Protein AF-A0A956D8Z5-F1 (afdb_monomer)

Foldseek 3Di:
DALAWDKDFAPDDFAWDADPQGIWTDDDRIITTDGLLQFLAKDAVPPVDGQWIWTAGQHFPPDARTDIDGLVRYDPVCNVVTVVSVRVVSVVSNVVPPDDPDQPPDDQDDQVRVVVCLLLVHDAGSKGFAAWAPPPDCVLVVVSLVVLVCPPPNVPQQVVVVVVPDPVSSVVSVVVPPPDDDDDPDDPPVVVSSVVSNPGDRGQWIQHLQFIWHQAPVGIDTDGLQQFPAWDFDFDDPPPDPDDTATWTWTQTPVRDITTGGPNGHPDDPSVVRSNNRSSSVVNDDD

pLDDT: mean 72.16, std 20.37, range [28.59, 95.31]

Nearest PDB structures (foldseek):
  6u7c-assembly1_A  TM=5.858E-01  e=5.163E-02  Homo sapiens
  5wg3-assembly1_A  TM=6.005E-01  e=7.225E-02  Homo sapiens
  2cy4-assembly1_A-2  TM=4.837E-01  e=1.131E-01  Mus musculus
  6b3y-assembly2_B  TM=6.018E-01  e=7.174E-01  Mus musculus
  7rt7-assembly6_L  TM=4.148E-01  e=9.424E+00  Pseudomonas aeruginosa UCBPP-PA14

Solvent-accessible surface area (backbone atoms only — not comparable to full-atom values): 16746 Å² total; per-residue (Å²): 130,76,71,47,51,51,74,46,84,38,87,55,71,64,36,45,48,79,58,97,66,25,38,42,34,29,54,74,56,32,33,38,43,34,44,54,84,51,47,63,47,69,41,54,43,52,73,96,64,60,65,35,32,32,43,26,34,41,34,66,79,92,42,52,36,47,47,83,41,44,68,87,29,48,40,78,94,33,52,87,54,34,62,62,40,50,47,49,53,54,52,50,58,56,65,67,60,71,96,69,78,77,69,79,94,59,84,75,56,54,65,67,58,47,47,50,36,58,69,64,64,48,90,57,84,66,33,34,47,53,57,56,32,83,37,95,53,70,58,63,59,50,49,53,51,52,57,56,67,44,68,87,77,54,77,74,62,54,68,68,31,73,79,64,86,44,80,68,55,50,55,53,51,66,66,68,72,76,78,76,82,84,90,78,99,77,63,85,66,58,55,58,55,53,54,55,45,67,72,50,79,74,77,47,38,36,47,34,79,60,23,36,39,39,50,32,87,93,45,75,46,71,42,47,43,82,48,48,64,48,56,40,83,41,77,40,46,53,91,98,42,89,64,72,66,38,62,14,48,30,41,31,29,63,89,70,52,74,49,56,32,65,40,52,40,36,65,59,61,60,71,59,55,31,46,52,52,41,40,52,41,66,72,56,38,85,131

Secondary structure (DSSP, 8-state):
--SSPEEEE--PPSEEEE-SSEEEEEETTEEEEEETTT--EEEEESSSS-SEEEEE----TTS-SEEEE-GGGS-GGGTTTHHHHHHHHHHHHHHT--S-----SSPPPPHHHHHHHHHTT---TTPEEPPB---SSTHHHHHHHHHHHTTTTGGGTSTTTTTTT-HHHHHHHHHHTT---------SSHHHHHHHHHTSPP-SEEEETTEEEEEETTEEEEE-GGGEEEEEEEEEPPTT---S-EEEEEEEETTS-EEEEEGGGBSS-HHHHHHHHHHHHHHHS--

Structure (mmCIF, N/CA/C/O backbone):
data_AF-A0A956D8Z5-F1
#
_entry.id   AF-A0A956D8Z5-F1
#
loop_
_atom_site.group_PDB
_atom_site.id
_atom_site.type_symbol
_atom_site.label_atom_id
_atom_site.label_alt_id
_atom_site.label_comp_id
_atom_site.label_asym_id
_atom_site.label_entity_id
_atom_site.label_seq_id
_atom_site.pdbx_PDB_ins_code
_atom_site.Cartn_x
_atom_site.Cartn_y
_atom_site.Cartn_z
_atom_site.occupancy
_atom_site.B_iso_or_equiv
_atom_site.auth_seq_id
_atom_site.auth_comp_id
_atom_site.auth_asym_id
_atom_site.auth_atom_id
_atom_site.pdbx_PDB_model_num
ATOM 1 N N . MET A 1 1 ? -10.248 -19.542 -7.472 1.00 43.72 1 MET A N 1
ATOM 2 C CA . MET A 1 1 ? -8.830 -19.191 -7.715 1.00 43.72 1 MET A CA 1
ATOM 3 C C . MET A 1 1 ? -8.333 -18.438 -6.494 1.00 43.72 1 MET A C 1
ATOM 5 O O . MET A 1 1 ? -9.152 -17.805 -5.843 1.00 43.72 1 MET A O 1
ATOM 9 N N . SER A 1 2 ? -7.060 -18.588 -6.125 1.00 53.72 2 SER A N 1
ATOM 10 C CA . SER A 1 2 ? -6.468 -17.822 -5.020 1.00 53.72 2 SER A CA 1
ATOM 11 C C . SER A 1 2 ? -6.489 -16.333 -5.374 1.00 53.72 2 SER A C 1
ATOM 13 O O . SER A 1 2 ? -6.091 -15.977 -6.479 1.00 53.72 2 SER A O 1
ATOM 15 N N . ASP A 1 3 ? -6.937 -15.476 -4.454 1.00 69.50 3 ASP A N 1
ATOM 16 C CA . ASP A 1 3 ? -6.886 -14.015 -4.635 1.00 69.50 3 ASP A CA 1
ATOM 17 C C . ASP A 1 3 ? -5.435 -13.493 -4.661 1.00 69.50 3 ASP A C 1
ATOM 19 O O . ASP A 1 3 ? -5.178 -12.384 -5.126 1.00 69.50 3 ASP A O 1
ATOM 23 N N . TRP A 1 4 ? -4.483 -14.293 -4.173 1.00 80.00 4 TRP A N 1
ATOM 24 C CA . TRP A 1 4 ? -3.062 -13.964 -4.099 1.00 80.00 4 TRP A CA 1
ATOM 25 C C . TRP A 1 4 ? -2.318 -14.272 -5.400 1.00 80.00 4 TRP A C 1
ATOM 27 O O . TRP A 1 4 ? -2.673 -15.211 -6.113 1.00 80.00 4 TRP A O 1
ATOM 37 N N . VAL A 1 5 ? -1.259 -13.509 -5.669 1.00 85.50 5 VAL A N 1
ATOM 38 C CA . VAL A 1 5 ? -0.298 -13.806 -6.743 1.00 85.50 5 VAL A CA 1
ATOM 39 C C . VAL A 1 5 ? 0.474 -15.096 -6.469 1.00 85.50 5 VAL A C 1
ATOM 41 O O . VAL A 1 5 ? 0.663 -15.480 -5.311 1.00 85.50 5 VAL A O 1
ATOM 44 N N . ASP A 1 6 ? 0.942 -15.740 -7.536 1.00 87.19 6 ASP A N 1
ATOM 45 C CA . ASP A 1 6 ? 1.778 -16.932 -7.422 1.00 87.19 6 ASP A CA 1
ATOM 46 C C . ASP A 1 6 ? 3.209 -16.511 -7.059 1.00 87.19 6 ASP A C 1
ATOM 48 O O . ASP A 1 6 ? 3.808 -15.665 -7.730 1.00 87.19 6 ASP A O 1
ATOM 52 N N . GLU A 1 7 ? 3.760 -17.096 -5.993 1.00 88.88 7 GLU A N 1
ATOM 53 C CA . GLU A 1 7 ? 5.125 -16.838 -5.525 1.00 88.88 7 GLU A CA 1
ATOM 54 C C . GLU A 1 7 ? 5.903 -18.152 -5.384 1.00 88.88 7 GLU A C 1
ATOM 56 O O . GLU A 1 7 ? 5.531 -19.008 -4.581 1.00 88.88 7 GLU A O 1
ATOM 61 N N . ASP A 1 8 ? 7.015 -18.272 -6.110 1.00 90.25 8 ASP A N 1
ATOM 62 C CA . ASP A 1 8 ? 7.945 -19.404 -6.048 1.00 90.25 8 ASP A CA 1
ATOM 63 C C . ASP A 1 8 ? 9.294 -18.953 -5.471 1.00 90.25 8 ASP A C 1
ATOM 65 O O . ASP A 1 8 ? 9.711 -17.809 -5.665 1.00 90.25 8 ASP A O 1
ATOM 69 N N . VAL A 1 9 ? 10.015 -19.849 -4.792 1.00 88.06 9 VAL A N 1
ATOM 70 C CA . VAL A 1 9 ? 11.416 -19.592 -4.419 1.00 88.06 9 VAL A CA 1
ATOM 71 C C . VAL A 1 9 ? 12.275 -19.651 -5.681 1.00 88.06 9 VAL A C 1
ATOM 73 O O . VAL A 1 9 ? 12.153 -20.585 -6.472 1.00 88.06 9 VAL A O 1
ATOM 76 N N . THR A 1 10 ? 13.155 -18.671 -5.864 1.00 87.56 10 THR A N 1
ATOM 77 C CA . THR A 1 10 ? 14.090 -18.619 -6.992 1.00 87.56 10 THR A CA 1
ATOM 78 C C . THR A 1 10 ? 15.477 -18.168 -6.544 1.00 87.56 10 THR A C 1
ATOM 80 O O . THR A 1 10 ? 15.627 -17.472 -5.542 1.00 87.56 10 THR A O 1
ATOM 83 N N . SER A 1 11 ? 16.495 -18.555 -7.309 1.00 83.88 11 SER A N 1
ATOM 84 C CA . SER A 1 11 ? 17.856 -18.010 -7.232 1.00 83.88 11 SER A CA 1
ATOM 85 C C . SER A 1 11 ? 18.178 -17.095 -8.417 1.00 83.88 11 SER A C 1
ATOM 87 O O . SER A 1 11 ? 19.338 -16.736 -8.618 1.00 83.88 11 SER A O 1
ATOM 89 N N . ASP A 1 12 ? 17.176 -16.778 -9.240 1.00 84.31 12 ASP A N 1
ATOM 90 C CA . ASP A 1 12 ? 17.344 -15.925 -10.409 1.00 84.31 12 ASP A CA 1
ATOM 91 C C . ASP A 1 12 ? 17.790 -14.518 -9.997 1.00 84.31 12 ASP A C 1
ATOM 93 O O . ASP A 1 12 ? 17.417 -13.993 -8.944 1.00 84.31 12 ASP A O 1
ATOM 97 N N . ALA A 1 13 ? 18.568 -13.876 -10.868 1.00 84.56 13 ALA A N 1
ATOM 98 C CA . ALA A 1 13 ? 18.876 -12.465 -10.708 1.00 84.56 13 ALA A CA 1
ATOM 99 C C . ALA A 1 13 ? 17.586 -11.628 -10.716 1.00 84.56 13 ALA A C 1
ATOM 101 O O . ALA A 1 13 ? 16.587 -11.989 -11.342 1.00 84.56 13 ALA A O 1
ATOM 102 N N . ARG A 1 14 ? 17.625 -10.478 -10.034 1.00 88.94 14 ARG A N 1
ATOM 103 C CA . ARG A 1 14 ? 16.498 -9.544 -10.004 1.00 88.94 14 ARG A CA 1
ATOM 104 C C . ARG A 1 14 ? 16.155 -9.103 -11.430 1.00 88.94 14 ARG A C 1
ATOM 106 O O . ARG A 1 14 ? 17.034 -8.644 -12.156 1.00 88.94 14 ARG A O 1
ATOM 113 N N . SER A 1 15 ? 14.900 -9.269 -11.833 1.00 90.69 15 SER A N 1
ATOM 114 C CA . SER A 1 15 ? 14.461 -8.995 -13.206 1.00 90.69 15 SER A CA 1
ATOM 115 C C . SER A 1 15 ? 12.962 -8.753 -13.280 1.00 90.69 15 SER A C 1
ATOM 117 O O . SER A 1 15 ? 12.214 -9.353 -12.508 1.00 90.69 15 SER A O 1
ATOM 119 N N . LEU A 1 16 ? 12.525 -7.959 -14.256 1.00 93.31 16 LEU A N 1
ATOM 120 C CA . LEU A 1 16 ? 11.118 -7.756 -14.586 1.00 93.31 16 LEU A CA 1
ATOM 121 C C . LEU A 1 16 ? 10.838 -8.138 -16.042 1.00 93.31 16 LEU A C 1
ATOM 123 O O . LEU A 1 16 ? 11.486 -7.642 -16.964 1.00 93.31 16 LEU A O 1
ATOM 127 N N . ARG A 1 17 ? 9.803 -8.950 -16.252 1.00 92.31 17 ARG A N 1
ATOM 128 C CA . ARG A 1 17 ? 9.220 -9.225 -17.565 1.00 92.31 17 ARG A CA 1
ATOM 129 C C . ARG A 1 17 ? 7.743 -8.849 -17.564 1.00 92.31 17 ARG A C 1
ATOM 131 O O . ARG A 1 17 ? 7.004 -9.204 -16.652 1.00 92.31 17 ARG A O 1
ATOM 138 N N . LEU A 1 18 ? 7.320 -8.158 -18.618 1.00 91.44 18 LEU A N 1
ATOM 139 C CA . LEU A 1 18 ? 5.920 -7.838 -18.886 1.00 91.44 18 LEU A CA 1
ATOM 140 C C . LEU A 1 18 ? 5.485 -8.590 -20.142 1.00 91.44 18 LEU A C 1
ATOM 142 O O . LEU A 1 18 ? 6.190 -8.560 -21.149 1.00 91.44 18 LEU A O 1
ATOM 146 N N . ASP A 1 19 ? 4.336 -9.255 -20.099 1.00 88.75 19 ASP A N 1
ATOM 147 C CA . ASP A 1 19 ? 3.763 -9.934 -21.257 1.00 88.75 19 ASP A CA 1
ATOM 148 C C . ASP A 1 19 ? 2.253 -9.668 -21.389 1.00 88.75 19 ASP A C 1
ATOM 150 O O . ASP A 1 19 ? 1.675 -8.813 -20.714 1.00 88.75 19 ASP A O 1
ATOM 154 N N . ALA A 1 20 ? 1.597 -10.356 -22.325 1.00 85.75 20 ALA A N 1
ATOM 155 C CA . ALA A 1 20 ? 0.164 -10.191 -22.557 1.00 85.75 20 ALA A CA 1
ATOM 156 C C . ALA A 1 20 ? -0.712 -10.725 -21.405 1.00 85.75 20 ALA A C 1
ATOM 158 O O . ALA A 1 20 ? -1.844 -10.273 -21.252 1.00 85.75 20 ALA A O 1
ATOM 159 N N . LYS A 1 21 ? -0.216 -11.680 -20.609 1.00 86.31 21 LYS A N 1
ATOM 160 C CA . LYS A 1 21 ? -0.943 -12.307 -19.495 1.00 86.31 21 LYS A CA 1
ATOM 161 C C . LYS A 1 21 ? -0.748 -11.541 -18.187 1.00 86.31 21 LYS A C 1
ATOM 163 O O . LYS A 1 21 ? -1.667 -11.492 -17.367 1.00 86.31 21 LYS A O 1
ATOM 168 N N . GLY A 1 22 ? 0.419 -10.940 -17.988 1.00 89.19 22 GLY A N 1
ATOM 169 C CA . GLY A 1 22 ? 0.726 -10.227 -16.762 1.00 89.19 22 GLY A CA 1
ATOM 170 C C . GLY A 1 22 ? 2.180 -9.804 -16.650 1.00 89.19 22 GLY A C 1
ATOM 171 O O . GLY A 1 22 ? 2.835 -9.439 -17.627 1.00 89.19 22 GLY A O 1
ATOM 172 N N . LEU A 1 23 ? 2.666 -9.852 -15.417 1.00 91.8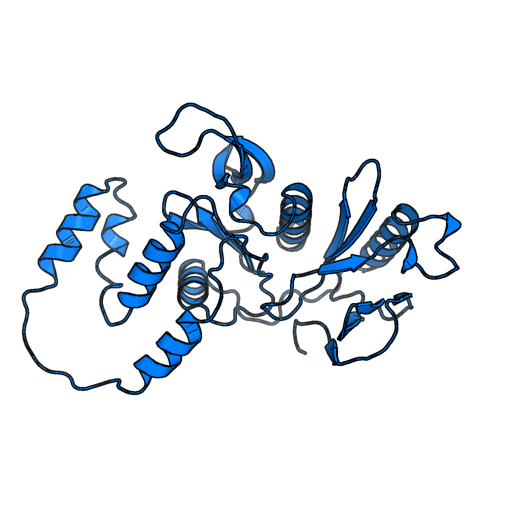8 23 LEU A N 1
ATOM 173 C CA . LEU A 1 23 ? 4.044 -9.578 -15.056 1.00 91.88 23 LEU A CA 1
ATOM 174 C C . LEU A 1 23 ? 4.666 -10.783 -14.351 1.00 91.88 23 LEU A C 1
ATOM 176 O O . LEU A 1 23 ? 4.012 -11.497 -13.586 1.00 91.88 23 LEU A O 1
ATOM 180 N N . ASP A 1 24 ? 5.953 -10.960 -14.597 1.00 94.19 24 ASP A N 1
ATOM 181 C CA . ASP A 1 24 ? 6.805 -11.940 -13.942 1.00 94.19 24 ASP A CA 1
ATOM 182 C C . ASP A 1 24 ? 8.029 -11.192 -13.412 1.00 94.19 24 ASP A C 1
ATOM 184 O O . ASP A 1 24 ? 8.767 -10.568 -14.180 1.00 94.19 24 ASP A O 1
ATOM 188 N N . ALA A 1 25 ? 8.191 -11.179 -12.093 1.00 93.19 25 ALA A N 1
ATOM 189 C CA . ALA A 1 25 ? 9.248 -10.443 -11.423 1.00 93.19 25 ALA A CA 1
ATOM 190 C C . ALA A 1 25 ? 10.041 -11.367 -10.502 1.00 93.19 25 ALA A C 1
ATOM 192 O O . ALA A 1 25 ? 9.473 -12.019 -9.630 1.00 93.19 25 ALA A O 1
ATOM 193 N N . SER A 1 26 ? 11.360 -11.367 -10.645 1.00 91.38 26 SER A N 1
ATOM 194 C CA . SER A 1 26 ? 12.272 -11.995 -9.690 1.00 91.38 26 SER A CA 1
ATOM 195 C C . SER A 1 26 ? 12.770 -10.917 -8.735 1.00 91.38 26 SER A C 1
ATOM 197 O O . SER A 1 26 ? 13.388 -9.950 -9.175 1.00 91.38 26 SER A O 1
ATOM 199 N N . THR A 1 27 ? 12.487 -11.051 -7.440 1.00 84.44 27 THR A N 1
ATOM 200 C CA . THR A 1 27 ? 12.906 -10.123 -6.383 1.00 84.44 27 THR A CA 1
ATOM 201 C C . THR A 1 27 ? 13.512 -10.891 -5.215 1.00 84.44 27 THR A C 1
ATOM 203 O O . THR A 1 27 ? 12.813 -11.658 -4.550 1.00 84.44 27 THR A O 1
ATOM 206 N N . GLY A 1 28 ? 14.793 -10.658 -4.925 1.00 83.06 28 GLY A N 1
ATOM 207 C CA . GLY A 1 28 ? 15.482 -11.373 -3.849 1.00 83.06 28 GLY A CA 1
ATOM 208 C C . GLY A 1 28 ? 15.508 -12.878 -4.118 1.00 83.06 28 GLY A C 1
ATOM 209 O O . GLY A 1 28 ? 16.042 -13.302 -5.134 1.00 83.06 28 GLY A O 1
ATOM 210 N N . ASP A 1 29 ? 14.916 -13.657 -3.218 1.00 84.50 29 ASP A N 1
ATOM 211 C CA . ASP A 1 29 ? 14.795 -15.117 -3.286 1.00 84.50 29 ASP A CA 1
ATOM 212 C C . ASP A 1 29 ? 13.443 -15.594 -3.848 1.00 84.50 29 ASP A C 1
ATOM 214 O O . ASP A 1 29 ? 13.093 -16.768 -3.716 1.00 84.50 29 ASP A O 1
ATOM 218 N N . ARG A 1 30 ? 12.641 -14.695 -4.439 1.00 89.75 30 ARG A N 1
ATOM 219 C CA . ARG A 1 30 ? 11.284 -15.006 -4.910 1.00 89.75 30 ARG A CA 1
ATOM 220 C C . ARG A 1 30 ? 11.042 -14.610 -6.349 1.00 89.75 30 ARG A C 1
ATOM 222 O O . ARG A 1 30 ? 11.438 -13.533 -6.781 1.00 89.75 30 ARG A O 1
ATOM 229 N N . ARG A 1 31 ? 10.303 -15.455 -7.057 1.00 92.44 31 ARG A N 1
ATOM 230 C CA . ARG A 1 31 ? 9.690 -15.156 -8.345 1.00 92.44 31 ARG A CA 1
ATOM 231 C C . ARG A 1 31 ? 8.198 -14.965 -8.143 1.00 92.44 31 ARG A C 1
ATOM 233 O O . ARG A 1 31 ? 7.542 -15.826 -7.570 1.00 92.44 31 ARG A O 1
ATOM 240 N N . ILE A 1 32 ? 7.681 -13.837 -8.600 1.00 93.25 32 ILE A N 1
ATOM 241 C CA . ILE A 1 32 ? 6.309 -13.393 -8.392 1.00 93.25 32 ILE A CA 1
ATOM 242 C C . ILE A 1 32 ? 5.647 -13.283 -9.759 1.00 93.25 32 ILE A C 1
ATOM 244 O O . ILE A 1 32 ? 6.082 -12.494 -10.599 1.00 93.25 32 ILE A O 1
ATOM 248 N N . ARG A 1 33 ? 4.581 -14.056 -9.975 1.00 93.31 33 ARG A N 1
ATOM 249 C CA . ARG A 1 33 ? 3.770 -14.003 -11.194 1.00 93.31 33 ARG A CA 1
ATOM 250 C C . ARG A 1 33 ? 2.411 -13.416 -10.859 1.00 93.31 33 ARG A C 1
ATOM 252 O O . ARG A 1 33 ? 1.647 -13.998 -10.090 1.00 93.31 33 ARG A O 1
ATOM 259 N N . ALA A 1 34 ? 2.109 -12.265 -11.446 1.00 90.25 34 ALA A N 1
ATOM 260 C CA . ALA A 1 34 ? 0.818 -11.613 -11.287 1.00 90.25 34 ALA A CA 1
ATOM 261 C C . ALA A 1 34 ? 0.166 -11.427 -12.651 1.00 90.25 34 ALA A C 1
ATOM 263 O O . ALA A 1 34 ? 0.752 -10.846 -13.563 1.00 90.25 34 ALA A O 1
ATOM 264 N N . THR A 1 35 ? -1.070 -11.890 -12.788 1.00 89.31 35 THR A N 1
ATOM 265 C CA . THR A 1 35 ? -1.887 -11.563 -13.961 1.00 89.31 35 THR A CA 1
ATOM 266 C C . THR A 1 35 ? -2.240 -10.077 -13.956 1.00 89.31 35 THR A C 1
ATOM 268 O O . THR A 1 35 ? -2.327 -9.453 -12.893 1.00 89.31 35 THR A O 1
ATOM 271 N N . TRP A 1 36 ? -2.524 -9.497 -15.126 1.00 86.75 36 TRP A N 1
ATOM 272 C CA . TRP A 1 36 ? -3.006 -8.108 -15.196 1.00 86.75 36 TRP A CA 1
ATOM 273 C C . TRP A 1 36 ? -4.293 -7.878 -14.386 1.00 86.75 36 TRP A C 1
ATOM 275 O O . TRP A 1 36 ? -4.569 -6.757 -13.966 1.00 86.75 36 TRP A O 1
ATOM 285 N N . GLU A 1 37 ? -5.062 -8.935 -14.107 1.00 81.25 37 GLU A N 1
ATOM 286 C CA . GLU A 1 37 ? -6.253 -8.864 -13.261 1.00 81.25 37 GLU A CA 1
ATOM 287 C C . GLU A 1 37 ? -5.945 -8.670 -11.770 1.00 81.25 37 GLU A C 1
ATOM 289 O O . GLU A 1 37 ? -6.746 -8.067 -11.042 1.00 81.25 37 GLU A O 1
ATOM 294 N N . GLN A 1 38 ? -4.795 -9.168 -11.320 1.00 83.81 38 GLN A N 1
ATOM 295 C CA . GLN A 1 38 ? -4.327 -9.055 -9.940 1.00 83.81 38 GLN A CA 1
ATOM 296 C C . GLN A 1 38 ? -3.615 -7.723 -9.684 1.00 83.81 38 GLN A C 1
ATOM 298 O O . GLN A 1 38 ? -3.624 -7.247 -8.551 1.00 83.81 38 GLN A O 1
ATOM 303 N N . VAL A 1 39 ? -3.053 -7.089 -10.717 1.00 86.81 39 VAL A N 1
ATOM 304 C CA . VAL A 1 39 ? -2.470 -5.745 -10.609 1.00 86.81 39 VAL A CA 1
ATOM 305 C C . VAL A 1 39 ? -3.572 -4.714 -10.398 1.00 86.81 39 VAL A C 1
ATOM 307 O O . VAL A 1 39 ? -4.531 -4.636 -11.169 1.00 86.81 39 VAL A O 1
ATOM 310 N N . PHE A 1 40 ? -3.431 -3.897 -9.357 1.00 82.25 40 PHE A N 1
ATOM 311 C CA . PHE A 1 40 ? -4.401 -2.842 -9.045 1.00 82.25 40 PHE A CA 1
ATOM 312 C C . PHE A 1 40 ? -3.802 -1.443 -8.951 1.00 82.25 40 PHE A C 1
ATOM 314 O O . PHE A 1 40 ? -4.520 -0.494 -8.648 1.00 82.25 40 PHE A O 1
ATOM 321 N N . GLY A 1 41 ? -2.517 -1.289 -9.249 1.00 85.56 41 GLY A N 1
ATOM 322 C CA . GLY A 1 41 ? -1.910 0.025 -9.374 1.00 85.56 41 GLY A CA 1
ATOM 323 C C . GLY A 1 41 ? -0.403 -0.033 -9.529 1.00 85.56 41 GLY A C 1
ATOM 324 O O . GLY A 1 41 ? 0.216 -1.096 -9.481 1.00 85.56 41 GLY A O 1
ATOM 325 N N . ILE A 1 42 ? 0.181 1.148 -9.685 1.00 90.62 42 ILE A N 1
ATOM 326 C CA . ILE A 1 42 ? 1.619 1.366 -9.609 1.00 90.62 42 ILE A CA 1
ATOM 327 C C . ILE A 1 42 ? 1.884 2.709 -8.931 1.00 90.62 42 ILE A C 1
ATOM 329 O O . ILE A 1 42 ? 1.260 3.713 -9.283 1.00 90.62 42 ILE A O 1
ATOM 333 N N . ALA A 1 43 ? 2.799 2.715 -7.965 1.00 89.50 43 ALA A N 1
ATOM 334 C CA . ALA A 1 43 ? 3.255 3.914 -7.272 1.00 89.50 43 ALA A CA 1
ATOM 335 C C . ALA A 1 43 ? 4.704 4.231 -7.655 1.00 89.50 43 ALA A C 1
ATOM 337 O O . ALA A 1 43 ? 5.547 3.336 -7.702 1.00 89.50 43 ALA A O 1
ATOM 338 N N . LEU A 1 44 ? 4.986 5.503 -7.921 1.00 90.00 44 LEU A N 1
ATOM 339 C CA . LEU A 1 44 ? 6.325 6.021 -8.191 1.00 90.00 44 LEU A CA 1
ATOM 340 C C . LEU A 1 44 ? 6.827 6.763 -6.954 1.00 90.00 44 LEU A C 1
ATOM 342 O O . LEU A 1 44 ? 6.078 7.540 -6.365 1.00 90.00 44 LEU A O 1
ATOM 346 N N . VAL A 1 45 ? 8.069 6.502 -6.535 1.00 83.69 45 VAL A N 1
ATOM 347 C CA . VAL A 1 45 ? 8.621 7.095 -5.309 1.00 83.69 45 VAL A CA 1
ATOM 348 C C . VAL A 1 45 ? 10.032 7.657 -5.540 1.00 83.69 45 VAL A C 1
ATOM 350 O O . VAL A 1 45 ? 10.952 6.895 -5.869 1.00 8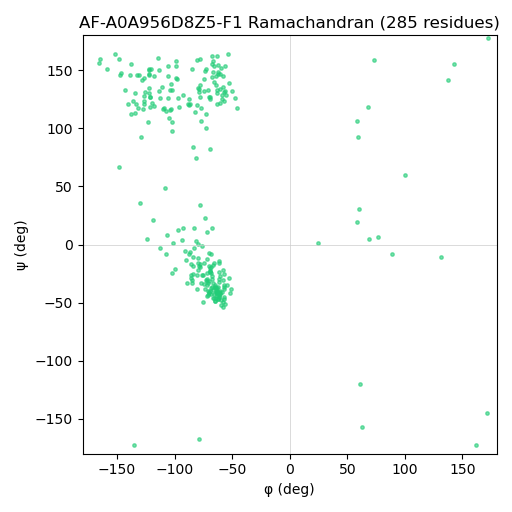3.69 45 VAL A O 1
ATOM 353 N N . PRO A 1 46 ? 10.246 8.969 -5.303 1.00 83.81 46 PRO A N 1
ATOM 354 C CA . PRO A 1 46 ? 9.215 10.021 -5.238 1.00 83.81 46 PRO A CA 1
ATOM 355 C C . PRO A 1 46 ? 8.493 10.178 -6.591 1.00 83.81 46 PRO A C 1
ATOM 357 O O . PRO A 1 46 ? 9.005 9.722 -7.608 1.00 83.81 46 PRO A O 1
ATOM 360 N N . GLU A 1 47 ? 7.317 10.805 -6.610 1.00 83.12 47 GLU A N 1
ATOM 361 C CA . GLU A 1 47 ? 6.494 10.905 -7.828 1.00 83.12 47 GLU A CA 1
ATOM 362 C C . GLU A 1 47 ? 7.157 11.752 -8.928 1.00 83.12 47 GLU A C 1
ATOM 364 O O . GLU A 1 47 ? 7.200 11.314 -10.073 1.00 83.12 47 GLU A O 1
ATOM 369 N N . ASP A 1 48 ? 7.754 12.894 -8.570 1.00 84.75 48 ASP A N 1
ATOM 370 C CA . ASP A 1 48 ? 8.351 13.843 -9.529 1.00 84.75 48 ASP A CA 1
ATOM 371 C C . ASP A 1 48 ? 9.737 13.431 -10.054 1.00 84.75 48 ASP A C 1
ATOM 373 O O . ASP A 1 48 ? 10.236 13.977 -11.034 1.00 84.75 48 ASP A O 1
ATOM 377 N N . ALA A 1 49 ? 10.412 12.520 -9.353 1.00 87.81 49 ALA A N 1
ATOM 378 C CA . ALA A 1 49 ? 11.768 12.083 -9.681 1.00 87.81 49 ALA A CA 1
ATOM 379 C C . ALA A 1 49 ? 11.951 10.612 -9.275 1.00 87.81 49 ALA A C 1
ATOM 381 O O . ALA A 1 49 ? 12.690 10.317 -8.323 1.00 87.81 49 ALA A O 1
ATOM 382 N N . PRO A 1 50 ? 11.247 9.683 -9.945 1.00 89.62 50 PRO A N 1
ATOM 383 C CA . PRO A 1 50 ? 11.121 8.307 -9.497 1.00 89.62 50 PRO A CA 1
ATOM 384 C C . PRO A 1 50 ? 12.470 7.610 -9.419 1.00 89.62 50 PRO A C 1
ATOM 386 O O . PRO A 1 50 ? 13.188 7.458 -10.405 1.00 89.62 50 PRO A O 1
ATOM 389 N N . ARG A 1 51 ? 12.794 7.129 -8.219 1.00 90.44 51 ARG A N 1
ATOM 390 C CA . ARG A 1 51 ? 13.956 6.261 -7.979 1.00 90.44 51 ARG A CA 1
ATOM 391 C C . ARG A 1 51 ? 13.558 4.796 -7.899 1.00 90.44 51 ARG A C 1
ATOM 393 O O . ARG A 1 51 ? 14.405 3.922 -8.053 1.00 90.44 51 ARG A O 1
ATOM 400 N N . GLN A 1 52 ? 12.284 4.549 -7.617 1.00 91.56 52 GLN A N 1
ATOM 401 C CA . GLN A 1 52 ? 11.707 3.234 -7.392 1.00 91.56 52 GLN A CA 1
ATOM 402 C C . GLN A 1 52 ? 10.265 3.250 -7.898 1.00 91.56 52 GLN A C 1
ATOM 404 O O . GLN A 1 52 ? 9.572 4.267 -7.780 1.00 91.56 52 GLN A O 1
ATOM 409 N N . ALA A 1 53 ? 9.812 2.123 -8.432 1.00 91.81 53 ALA A N 1
ATOM 410 C CA . ALA A 1 53 ? 8.410 1.886 -8.729 1.00 91.81 53 ALA A CA 1
ATOM 411 C C . ALA A 1 53 ? 7.902 0.702 -7.908 1.00 91.81 53 ALA A C 1
ATOM 413 O O . ALA A 1 53 ? 8.618 -0.270 -7.686 1.00 91.81 53 ALA A O 1
ATOM 414 N N . PHE A 1 54 ? 6.651 0.769 -7.481 1.00 91.94 54 PHE A N 1
ATOM 415 C CA . PHE A 1 54 ? 6.002 -0.270 -6.697 1.00 91.94 54 PHE A CA 1
ATOM 416 C C . PHE A 1 54 ? 4.753 -0.722 -7.431 1.00 91.94 54 PHE A C 1
ATOM 418 O O . PHE A 1 54 ? 3.757 0.001 -7.476 1.00 91.94 54 PHE A O 1
ATOM 425 N N . VAL A 1 55 ? 4.810 -1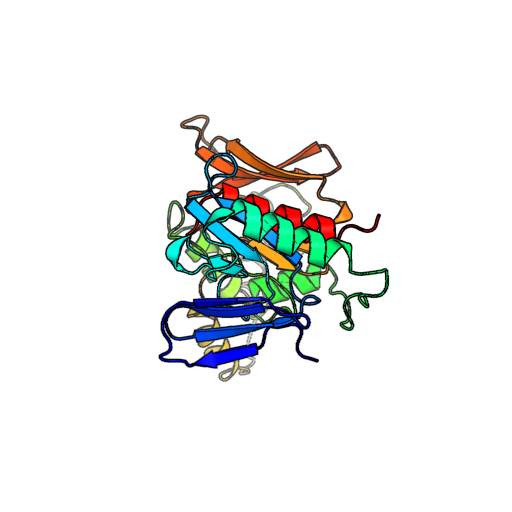.907 -8.036 1.00 91.69 55 VAL A N 1
ATOM 426 C CA . VAL A 1 55 ? 3.645 -2.505 -8.696 1.00 91.69 55 VAL A CA 1
ATOM 427 C C . VAL A 1 55 ? 2.777 -3.148 -7.628 1.00 91.69 55 VAL A C 1
ATOM 429 O O . VAL A 1 55 ? 3.240 -4.025 -6.902 1.00 91.69 55 VAL A O 1
ATOM 432 N N . LEU A 1 56 ? 1.532 -2.701 -7.515 1.00 88.06 56 LEU A N 1
ATOM 433 C CA . LEU A 1 56 ? 0.647 -3.075 -6.422 1.00 88.06 56 LEU A CA 1
ATOM 434 C C . LEU A 1 56 ? -0.116 -4.356 -6.759 1.00 88.06 56 LEU A C 1
ATOM 436 O O . LEU A 1 56 ? -0.836 -4.419 -7.762 1.00 88.06 56 LEU A O 1
ATOM 440 N N . VAL A 1 57 ? 0.059 -5.373 -5.915 1.00 86.88 57 VAL A N 1
ATOM 441 C CA . VAL A 1 57 ? -0.442 -6.735 -6.135 1.00 86.88 57 VAL A CA 1
ATOM 442 C C . VAL A 1 57 ? -0.843 -7.409 -4.815 1.00 86.88 57 VAL A C 1
ATOM 444 O O . VAL A 1 57 ? -0.240 -7.140 -3.773 1.00 86.88 57 VAL A O 1
ATOM 447 N N . PRO A 1 58 ? -1.862 -8.288 -4.817 1.00 83.44 58 PRO A N 1
ATOM 448 C CA . PRO A 1 58 ? -2.281 -9.008 -3.623 1.00 83.44 58 PRO A CA 1
ATOM 449 C C . PRO A 1 58 ? -1.243 -10.084 -3.301 1.00 83.44 58 PRO A C 1
ATOM 451 O O . PRO A 1 58 ? -1.233 -11.158 -3.901 1.00 83.44 58 PRO A O 1
ATOM 454 N N . ARG A 1 59 ? -0.363 -9.804 -2.338 1.00 83.56 59 ARG A N 1
ATOM 455 C CA . ARG A 1 59 ? 0.654 -10.744 -1.844 1.00 83.56 59 ARG A CA 1
ATOM 456 C C . ARG A 1 59 ? 0.269 -11.284 -0.480 1.00 83.56 59 ARG A C 1
ATOM 458 O O . ARG A 1 59 ? -0.314 -10.567 0.331 1.00 83.56 59 ARG A O 1
ATOM 465 N N . ARG A 1 60 ? 0.605 -12.550 -0.220 1.00 79.19 60 ARG A N 1
ATOM 466 C CA . ARG A 1 60 ? 0.233 -13.196 1.039 1.00 79.19 60 ARG A CA 1
ATOM 467 C C . ARG A 1 60 ? 1.034 -12.594 2.202 1.00 79.19 60 ARG A C 1
ATOM 469 O O . ARG A 1 60 ? 2.270 -12.611 2.153 1.00 79.19 60 ARG A O 1
ATOM 476 N N . PRO A 1 61 ? 0.379 -12.133 3.282 1.00 72.44 61 PRO A N 1
ATOM 477 C CA . PRO A 1 61 ? 1.079 -11.677 4.476 1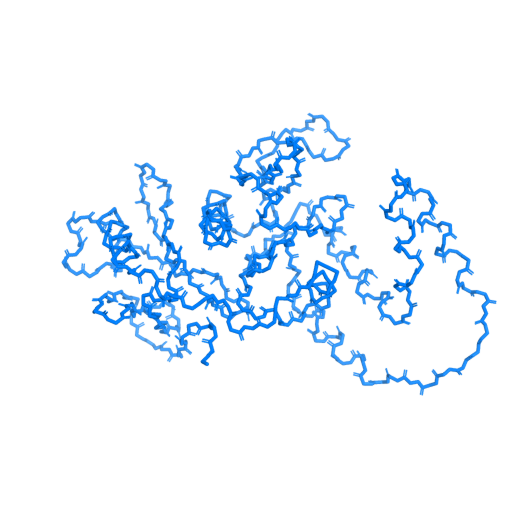.00 72.44 61 PRO A CA 1
ATOM 478 C C . PRO A 1 61 ? 2.068 -12.743 4.993 1.00 72.44 61 PRO A C 1
ATOM 480 O O . PRO A 1 61 ? 1.745 -13.935 4.985 1.00 72.44 61 PRO A O 1
ATOM 483 N N . PRO A 1 62 ? 3.277 -12.358 5.444 1.00 70.94 62 PRO A N 1
ATOM 484 C CA . PRO A 1 62 ? 3.703 -11.002 5.800 1.00 70.94 62 PRO A CA 1
ATOM 485 C C . PRO A 1 62 ? 4.380 -10.218 4.660 1.00 70.94 62 PRO A C 1
ATOM 487 O O . PRO A 1 62 ? 5.065 -9.236 4.937 1.00 70.94 62 PRO A O 1
ATOM 490 N N . GLN A 1 63 ? 4.273 -10.669 3.407 1.00 80.38 63 GLN A N 1
ATOM 491 C CA . GLN A 1 63 ? 4.905 -9.974 2.286 1.00 80.38 63 GLN A CA 1
ATOM 492 C C . GLN A 1 63 ? 4.243 -8.612 2.036 1.00 80.38 63 GLN A C 1
ATOM 494 O O . GLN A 1 63 ? 3.023 -8.502 2.187 1.00 80.38 63 GLN A O 1
ATOM 499 N N . PRO A 1 64 ? 5.015 -7.580 1.645 1.00 83.00 64 PRO A N 1
ATOM 500 C CA . PRO A 1 64 ? 4.438 -6.295 1.281 1.00 83.00 64 PRO A CA 1
ATOM 501 C C . PRO A 1 64 ? 3.485 -6.452 0.086 1.00 83.00 64 PRO A C 1
ATOM 503 O O . PRO A 1 64 ? 3.772 -7.254 -0.803 1.00 83.00 64 PRO A O 1
ATOM 506 N N . PRO A 1 65 ? 2.397 -5.668 -0.003 1.00 86.75 65 PRO A N 1
ATOM 507 C CA . PRO A 1 65 ? 1.398 -5.757 -1.072 1.00 86.75 65 PRO A CA 1
ATOM 508 C C . PRO A 1 65 ? 1.855 -5.099 -2.387 1.00 86.75 65 PRO A C 1
ATOM 510 O O . PRO A 1 65 ? 1.072 -4.494 -3.125 1.00 86.75 65 PRO A O 1
ATOM 513 N N . TRP A 1 66 ? 3.151 -5.180 -2.670 1.00 89.25 66 TRP A N 1
ATOM 514 C CA . TRP A 1 66 ? 3.769 -4.644 -3.867 1.00 89.25 66 TRP A CA 1
ATOM 515 C C . TRP A 1 66 ? 5.018 -5.430 -4.256 1.00 89.25 66 TRP A C 1
ATOM 517 O O . TRP A 1 66 ? 5.610 -6.177 -3.467 1.00 89.25 66 TRP A O 1
ATOM 527 N N . ILE A 1 67 ? 5.419 -5.213 -5.500 1.00 91.50 67 ILE A N 1
ATOM 528 C CA . ILE A 1 67 ? 6.697 -5.620 -6.066 1.00 91.50 67 ILE A CA 1
ATOM 529 C C . ILE A 1 67 ? 7.498 -4.339 -6.271 1.00 91.50 67 ILE A C 1
ATOM 531 O O . ILE A 1 67 ? 7.080 -3.456 -7.019 1.00 91.50 67 ILE A O 1
ATOM 535 N N . GLU A 1 68 ? 8.624 -4.227 -5.576 1.00 92.19 68 GLU A N 1
ATOM 536 C CA . GLU A 1 68 ? 9.572 -3.131 -5.766 1.00 92.19 68 GLU A CA 1
ATOM 537 C C . GLU A 1 68 ? 10.339 -3.351 -7.077 1.00 92.19 68 GLU A C 1
ATOM 539 O O . GLU A 1 68 ? 10.872 -4.434 -7.321 1.00 92.19 68 GLU A O 1
ATOM 544 N N . ILE A 1 69 ? 10.439 -2.314 -7.900 1.00 92.44 69 ILE A N 1
ATOM 545 C CA . ILE A 1 69 ? 11.159 -2.301 -9.170 1.00 92.44 69 ILE A CA 1
ATOM 546 C C . ILE A 1 69 ? 12.131 -1.125 -9.160 1.00 92.44 69 ILE A C 1
ATOM 548 O O . ILE A 1 69 ? 11.736 0.031 -8.985 1.00 92.44 69 ILE A O 1
ATOM 552 N N . LEU A 1 70 ? 13.408 -1.423 -9.371 1.00 92.38 70 LEU A N 1
ATOM 553 C CA . LEU A 1 70 ? 14.469 -0.434 -9.507 1.00 92.38 70 LEU A CA 1
ATOM 554 C C . LEU A 1 70 ? 14.774 -0.204 -10.996 1.00 92.38 70 LEU A C 1
ATOM 556 O O . LEU A 1 70 ? 14.542 -1.099 -11.810 1.00 92.38 70 LEU A O 1
ATOM 560 N N . PRO A 1 71 ? 15.366 0.943 -11.381 1.00 92.62 71 PRO A N 1
ATOM 561 C CA . PRO A 1 71 ? 15.697 1.226 -12.781 1.00 92.62 71 PRO A CA 1
ATOM 562 C C . PRO A 1 71 ? 16.555 0.138 -13.446 1.00 92.62 71 PRO A C 1
ATOM 564 O O . PRO A 1 71 ? 16.374 -0.174 -14.617 1.00 92.62 71 PRO A O 1
ATOM 567 N N . LYS A 1 72 ? 17.459 -0.485 -12.680 1.00 90.75 72 LYS A N 1
ATOM 568 C CA . LYS A 1 72 ? 18.326 -1.577 -13.151 1.00 90.75 72 LYS A CA 1
ATOM 569 C C . LYS A 1 72 ? 17.582 -2.886 -13.450 1.00 90.75 72 LYS A C 1
ATOM 571 O O . LYS A 1 72 ? 18.127 -3.729 -14.153 1.00 90.75 72 LYS A O 1
ATOM 576 N N . ASP A 1 73 ? 16.379 -3.059 -12.903 1.00 91.31 73 ASP A N 1
ATOM 577 C CA . ASP A 1 73 ? 15.573 -4.272 -13.072 1.00 91.31 73 ASP A CA 1
ATOM 578 C C . ASP A 1 73 ? 14.700 -4.201 -14.337 1.00 91.31 73 ASP A C 1
ATOM 580 O O . ASP A 1 73 ? 14.048 -5.185 -14.695 1.00 91.31 73 ASP A O 1
ATOM 584 N N . LEU A 1 74 ? 14.655 -3.033 -14.995 1.00 92.38 74 LEU A N 1
ATOM 585 C CA . LEU A 1 74 ? 13.823 -2.797 -16.167 1.00 92.38 74 LEU A CA 1
ATOM 586 C C . LEU A 1 74 ? 14.278 -3.650 -17.361 1.00 92.38 74 LEU A C 1
ATOM 588 O O . LEU A 1 74 ? 15.485 -3.767 -17.624 1.00 92.38 74 LEU A O 1
ATOM 592 N N . PRO A 1 75 ? 13.320 -4.199 -18.133 1.00 91.44 75 PRO A N 1
ATOM 593 C CA . PRO A 1 75 ? 13.640 -4.856 -19.389 1.00 91.44 75 PRO A CA 1
ATOM 594 C C . PRO A 1 75 ? 14.261 -3.846 -20.355 1.00 91.44 75 PRO A C 1
ATOM 596 O O . PRO A 1 75 ? 14.006 -2.645 -20.270 1.00 91.44 75 PRO A O 1
ATOM 599 N N . GLU A 1 76 ? 15.070 -4.341 -21.288 1.00 89.94 76 GLU A N 1
ATOM 600 C CA . GLU A 1 76 ? 15.834 -3.515 -22.230 1.00 89.94 76 GLU A CA 1
ATOM 601 C C . GLU A 1 76 ? 14.962 -2.494 -22.974 1.00 89.94 76 GLU A C 1
ATOM 603 O O . GLU A 1 76 ? 15.302 -1.317 -23.023 1.00 89.94 76 GLU A O 1
ATOM 608 N N . GLU A 1 77 ? 13.773 -2.918 -23.406 1.00 91.00 77 GLU A N 1
ATOM 609 C CA . GLU A 1 77 ? 12.761 -2.099 -24.087 1.00 91.00 77 GLU A CA 1
ATOM 610 C C . GLU A 1 77 ? 12.208 -0.919 -23.268 1.00 91.00 77 GLU A C 1
ATOM 612 O O . GLU A 1 77 ? 11.518 -0.065 -23.818 1.00 91.00 77 GLU A O 1
ATOM 617 N N . LEU A 1 78 ? 12.411 -0.910 -21.948 1.00 92.31 78 LEU A N 1
ATOM 618 C CA . LEU A 1 78 ? 11.935 0.132 -21.033 1.00 92.31 78 LEU A CA 1
ATOM 619 C C . LEU A 1 78 ? 13.072 0.948 -20.422 1.00 92.31 78 LEU A C 1
ATOM 621 O O . LEU A 1 78 ? 12.800 1.885 -19.678 1.00 92.31 78 LEU A O 1
ATOM 625 N N . ARG A 1 79 ? 14.339 0.623 -20.707 1.00 89.75 79 ARG A N 1
ATOM 626 C CA . ARG A 1 79 ? 15.469 1.333 -20.090 1.00 89.75 79 ARG A CA 1
ATOM 627 C C . ARG A 1 79 ? 15.521 2.803 -20.490 1.00 89.75 79 ARG A C 1
ATOM 629 O O . ARG A 1 79 ? 15.833 3.629 -19.641 1.00 89.75 79 ARG A O 1
ATOM 636 N N . GLU A 1 80 ? 15.190 3.119 -21.742 1.00 90.88 80 GLU A N 1
ATOM 637 C CA . GLU A 1 80 ? 15.158 4.501 -22.242 1.00 90.88 80 GLU A CA 1
ATOM 638 C C . GLU A 1 80 ? 13.998 5.306 -21.643 1.00 90.88 80 GLU A C 1
ATOM 640 O O . GLU A 1 80 ? 14.180 6.455 -21.255 1.00 90.88 80 GLU A O 1
ATOM 645 N N . GLU A 1 81 ? 12.816 4.695 -21.518 1.00 92.31 81 GLU A N 1
ATOM 646 C CA . GLU A 1 81 ? 11.636 5.344 -20.930 1.00 92.31 81 GLU A CA 1
ATOM 647 C C . GLU A 1 81 ? 11.679 5.396 -19.388 1.00 92.31 81 GLU A C 1
ATOM 649 O O . GLU A 1 81 ? 10.908 6.119 -18.752 1.00 92.31 81 GLU A O 1
ATOM 654 N N . GLY A 1 82 ? 12.542 4.591 -18.768 1.00 94.31 82 GLY A N 1
ATOM 655 C CA . GLY A 1 82 ? 12.702 4.503 -17.324 1.00 94.31 82 GLY A CA 1
ATOM 656 C C . GLY A 1 82 ? 11.453 4.015 -16.577 1.00 94.31 82 GLY A C 1
ATOM 657 O O . GLY A 1 82 ? 10.573 3.325 -17.103 1.00 94.31 82 GLY A O 1
ATOM 658 N N . LEU A 1 83 ? 11.382 4.367 -15.290 1.00 95.31 83 LEU A N 1
ATOM 659 C CA . LEU A 1 83 ? 10.279 3.976 -14.403 1.00 95.31 83 LEU A CA 1
ATOM 660 C C . LEU A 1 83 ? 8.947 4.641 -14.782 1.00 95.31 83 LEU A C 1
ATOM 662 O O . LEU A 1 83 ? 7.882 4.075 -14.534 1.00 95.31 83 LEU A O 1
ATOM 666 N N . GLU A 1 84 ? 8.994 5.814 -15.410 1.00 94.69 84 GLU A N 1
ATOM 667 C CA . GLU A 1 84 ? 7.804 6.500 -15.916 1.00 94.69 84 GLU A CA 1
ATOM 668 C C . GLU A 1 84 ? 7.182 5.738 -17.089 1.00 94.69 84 GLU A C 1
ATOM 670 O O . GLU A 1 84 ? 5.968 5.519 -17.104 1.00 94.69 84 GLU A O 1
ATOM 675 N N . GLY A 1 85 ? 8.011 5.243 -18.017 1.00 94.25 85 GLY A N 1
ATOM 676 C CA . GLY A 1 85 ? 7.578 4.346 -19.088 1.00 94.25 85 GLY A CA 1
ATOM 677 C C . GLY A 1 85 ? 6.914 3.080 -18.563 1.00 94.25 85 GLY A C 1
ATOM 678 O O . GLY A 1 85 ? 5.822 2.715 -19.006 1.00 94.25 85 GLY A O 1
ATOM 679 N N . LEU A 1 86 ? 7.520 2.451 -17.548 1.00 94.88 86 LEU A N 1
ATOM 680 C CA . LEU A 1 86 ? 6.917 1.315 -16.849 1.00 94.88 86 LEU A CA 1
ATOM 681 C C . LEU A 1 86 ? 5.536 1.678 -16.283 1.00 94.88 86 LEU A C 1
ATOM 683 O O . LEU A 1 86 ? 4.564 0.960 -16.526 1.00 94.88 86 LEU A O 1
ATOM 687 N N . ALA A 1 87 ? 5.433 2.788 -15.547 1.00 93.31 87 ALA A N 1
ATOM 688 C CA . ALA A 1 87 ? 4.176 3.215 -14.942 1.00 93.31 87 ALA A CA 1
ATOM 689 C C . ALA A 1 87 ? 3.092 3.486 -15.983 1.00 93.31 87 ALA A C 1
ATOM 691 O O . ALA A 1 87 ? 1.946 3.069 -15.797 1.00 93.31 87 ALA A O 1
ATOM 692 N N . ARG A 1 88 ? 3.452 4.125 -17.098 1.00 93.75 88 ARG A N 1
ATOM 693 C CA . ARG A 1 88 ? 2.553 4.332 -18.232 1.00 93.75 88 ARG A CA 1
ATOM 694 C C . ARG A 1 88 ? 2.054 3.004 -18.796 1.00 93.75 88 ARG A C 1
ATOM 696 O O . ARG A 1 88 ? 0.842 2.813 -18.848 1.00 93.75 88 ARG A O 1
ATOM 703 N N . ARG A 1 89 ? 2.944 2.057 -19.122 1.00 91.81 89 ARG A N 1
ATOM 704 C CA . ARG A 1 89 ? 2.545 0.748 -19.677 1.00 91.81 89 ARG A CA 1
ATOM 705 C C . ARG A 1 89 ? 1.640 -0.031 -18.721 1.00 91.81 89 ARG A C 1
ATOM 707 O O . ARG A 1 89 ? 0.642 -0.602 -19.155 1.00 91.81 89 ARG A O 1
ATOM 714 N N . VAL A 1 90 ? 1.943 -0.035 -17.420 1.00 90.88 90 VAL A N 1
ATOM 715 C CA . VAL A 1 90 ? 1.092 -0.693 -16.411 1.00 90.88 90 VAL A CA 1
ATOM 716 C C . VAL A 1 90 ? -0.295 -0.045 -16.360 1.00 90.88 90 VAL A C 1
ATOM 718 O O . VAL A 1 90 ? -1.300 -0.753 -16.409 1.00 90.88 90 VAL A O 1
ATOM 721 N N . ARG A 1 91 ? -0.374 1.292 -16.327 1.00 89.25 91 ARG A N 1
ATOM 722 C CA . ARG A 1 91 ? -1.653 2.024 -16.319 1.00 89.25 91 ARG A CA 1
ATOM 723 C C . ARG A 1 91 ? -2.459 1.799 -17.600 1.00 89.25 91 ARG A C 1
ATOM 725 O O . ARG A 1 91 ? -3.664 1.585 -17.518 1.00 89.25 91 ARG A O 1
ATOM 732 N N . GLU A 1 92 ? -1.814 1.786 -18.765 1.00 89.19 92 GLU A N 1
ATOM 733 C CA . GLU A 1 92 ? -2.455 1.490 -20.053 1.00 89.19 92 GLU A CA 1
ATOM 734 C C . GLU A 1 92 ? -3.037 0.072 -20.083 1.00 89.19 92 GLU A C 1
ATOM 736 O O . GLU A 1 92 ? -4.193 -0.115 -20.466 1.00 89.19 92 GLU A O 1
ATOM 741 N N . ARG A 1 93 ? -2.282 -0.928 -19.610 1.00 87.19 93 ARG A N 1
ATOM 742 C CA . ARG A 1 93 ? -2.770 -2.312 -19.490 1.00 87.19 93 ARG A CA 1
ATOM 743 C C . ARG A 1 93 ? -3.956 -2.419 -18.538 1.00 87.19 93 ARG A C 1
ATOM 745 O O . ARG A 1 93 ? -4.927 -3.103 -18.851 1.00 87.19 93 ARG A O 1
ATOM 752 N N . MET A 1 94 ? -3.913 -1.704 -17.416 1.00 82.19 94 MET A N 1
ATOM 753 C CA . MET A 1 94 ? -5.038 -1.634 -16.485 1.00 82.19 94 MET A CA 1
ATOM 754 C C . MET A 1 94 ? -6.266 -0.944 -17.096 1.00 82.19 94 MET A C 1
ATOM 756 O O . MET A 1 94 ? -7.384 -1.366 -16.823 1.00 82.19 94 MET A O 1
ATOM 760 N N . ALA A 1 95 ? -6.088 0.084 -17.932 1.00 80.12 95 ALA A N 1
ATOM 761 C CA . ALA A 1 95 ? -7.188 0.790 -18.594 1.00 80.12 95 ALA A CA 1
ATOM 762 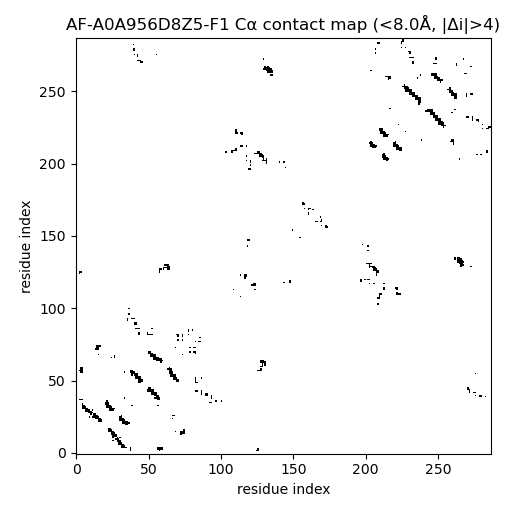C C . ALA A 1 95 ? -7.848 -0.040 -19.711 1.00 80.12 95 ALA A C 1
ATOM 764 O O . ALA A 1 95 ? -9.055 0.059 -19.922 1.00 80.12 95 ALA A O 1
ATOM 765 N N . GLN A 1 96 ? -7.083 -0.901 -20.390 1.00 76.44 96 GLN A N 1
ATOM 766 C CA . GLN A 1 96 ? -7.588 -1.844 -21.403 1.00 76.44 96 GLN A CA 1
ATOM 767 C C . GLN A 1 96 ? -8.475 -2.957 -20.814 1.00 76.44 96 GLN A C 1
ATOM 769 O O . GLN A 1 96 ? -9.111 -3.709 -21.556 1.00 76.44 96 GLN A O 1
ATOM 774 N N . ARG A 1 97 ? -8.552 -3.058 -19.482 1.00 63.50 97 ARG A N 1
ATOM 775 C CA . ARG A 1 97 ? -9.415 -3.981 -18.742 1.00 63.50 97 ARG A CA 1
ATOM 776 C C . ARG A 1 97 ? -10.884 -3.568 -18.897 1.00 63.50 97 ARG A C 1
ATOM 778 O O . ARG A 1 97 ? -11.460 -2.901 -18.043 1.00 63.50 97 ARG A O 1
ATOM 785 N N . GLY A 1 98 ? -11.509 -3.953 -20.005 1.00 47.81 98 GLY A N 1
ATOM 786 C CA . GLY A 1 98 ? -12.945 -3.761 -20.205 1.00 47.81 98 GLY A CA 1
ATOM 787 C C . GLY A 1 98 ? -13.760 -4.429 -19.090 1.00 47.81 98 GLY A C 1
ATOM 788 O O . GLY A 1 98 ? -13.584 -5.618 -18.864 1.00 47.81 98 GLY A O 1
ATOM 789 N N . TYR A 1 99 ? -14.605 -3.643 -18.406 1.00 40.09 99 TYR A N 1
ATOM 790 C CA . TYR A 1 99 ? -15.823 -3.881 -17.584 1.00 40.09 99 TYR A CA 1
ATOM 791 C C . TYR A 1 99 ? -16.120 -5.240 -16.877 1.00 40.09 99 TYR A C 1
ATOM 793 O O . TYR A 1 99 ? -17.157 -5.367 -16.236 1.00 40.09 99 TYR A O 1
ATOM 801 N N . ARG A 1 100 ? -15.286 -6.282 -16.944 1.00 42.47 100 ARG A N 1
ATOM 802 C CA . ARG A 1 100 ? -15.608 -7.653 -16.497 1.00 42.47 100 ARG A CA 1
ATOM 803 C C . ARG A 1 100 ? -14.555 -8.274 -15.584 1.00 42.47 100 ARG A C 1
ATOM 805 O O . ARG A 1 100 ? -14.334 -9.479 -15.617 1.00 42.47 100 ARG A O 1
ATOM 812 N N . SER A 1 101 ? -13.929 -7.486 -14.718 1.00 47.53 101 SER A N 1
ATOM 813 C CA . SER A 1 101 ? -13.340 -8.079 -13.518 1.00 47.53 101 SER A CA 1
ATOM 814 C C . SER A 1 101 ? -14.465 -8.362 -12.538 1.00 47.53 101 SER A C 1
ATOM 816 O O . SER A 1 101 ? -15.021 -7.421 -11.971 1.00 47.53 101 SER A O 1
ATOM 818 N N . GLY A 1 102 ? -14.822 -9.638 -12.383 1.00 44.75 102 GLY A N 1
ATOM 819 C CA . GLY A 1 102 ? -15.748 -10.068 -11.344 1.00 44.75 102 GLY A CA 1
ATOM 820 C C . GLY A 1 102 ? -15.337 -9.436 -10.019 1.00 44.75 102 GLY A C 1
ATOM 821 O O . GLY A 1 102 ? -14.171 -9.515 -9.624 1.00 44.75 102 GLY A O 1
ATOM 822 N N . GLY A 1 103 ? -16.281 -8.746 -9.379 1.00 47.59 103 GLY A N 1
ATOM 823 C CA . GLY A 1 103 ? -16.113 -8.307 -8.002 1.00 47.59 103 GLY A CA 1
ATOM 824 C C . GLY A 1 103 ? -15.744 -9.497 -7.108 1.00 47.59 103 GLY A C 1
ATOM 825 O O . GLY A 1 103 ? -15.891 -10.648 -7.528 1.00 47.59 103 GLY A O 1
ATOM 826 N N . PRO A 1 104 ? -15.236 -9.239 -5.896 1.00 46.75 104 PRO A N 1
ATOM 827 C CA . PRO A 1 104 ? -14.758 -10.287 -5.001 1.00 46.75 104 PRO A CA 1
ATOM 828 C C . PRO A 1 104 ? -15.753 -11.459 -4.923 1.00 46.75 104 PRO A C 1
ATOM 830 O O . PRO A 1 104 ? -16.878 -11.297 -4.467 1.00 46.75 104 PRO A O 1
ATOM 833 N N . THR A 1 105 ? -15.335 -12.657 -5.347 1.00 51.19 105 THR A N 1
ATOM 834 C CA . THR A 1 105 ? -16.116 -13.913 -5.275 1.00 51.19 105 THR A CA 1
ATOM 835 C C . THR A 1 105 ? -16.253 -14.461 -3.848 1.00 51.19 105 THR A C 1
ATOM 837 O O . THR A 1 105 ? -16.663 -15.604 -3.648 1.00 51.19 105 THR A O 1
ATOM 840 N N . ARG A 1 106 ? -15.878 -13.665 -2.845 1.00 61.56 106 ARG A N 1
ATOM 841 C CA . ARG A 1 106 ? -15.930 -14.010 -1.425 1.00 61.56 106 ARG A CA 1
ATOM 842 C C . ARG A 1 106 ? -17.097 -13.281 -0.749 1.00 61.56 106 ARG A C 1
ATOM 844 O O . ARG A 1 106 ? -17.456 -12.190 -1.191 1.00 61.56 106 ARG A O 1
ATOM 851 N N . PRO A 1 107 ? -17.657 -13.827 0.342 1.00 60.44 107 PRO A N 1
ATOM 852 C CA . PRO A 1 107 ? -18.596 -13.085 1.174 1.00 60.44 107 PRO A CA 1
ATOM 853 C C . PRO A 1 107 ? -17.919 -11.819 1.710 1.00 60.44 107 PRO A C 1
ATOM 855 O O . PRO A 1 107 ? -16.817 -11.905 2.259 1.00 60.44 107 PRO A O 1
ATOM 858 N N . LEU A 1 108 ? -18.567 -10.665 1.541 1.00 71.38 108 LEU A N 1
ATOM 859 C CA . LEU A 1 108 ? -18.130 -9.420 2.172 1.00 71.38 108 LEU A CA 1
ATOM 860 C C . LEU A 1 108 ? -18.221 -9.596 3.694 1.00 71.38 108 LEU A C 1
ATOM 862 O O . LEU A 1 108 ? -19.243 -10.062 4.202 1.00 71.38 108 LEU A O 1
ATOM 866 N N . LEU A 1 109 ? -17.157 -9.259 4.419 1.00 77.88 109 LEU A N 1
ATOM 867 C CA . LEU A 1 109 ? -17.174 -9.232 5.878 1.00 77.88 109 LEU A CA 1
ATOM 868 C C . LEU A 1 109 ? -17.842 -7.938 6.342 1.00 77.88 109 LEU A C 1
ATOM 870 O O . LEU A 1 109 ? -17.516 -6.856 5.853 1.00 77.88 109 LEU A O 1
ATOM 874 N N . ASP A 1 110 ? -18.744 -8.032 7.317 1.00 82.56 110 ASP A N 1
ATOM 875 C CA . ASP A 1 110 ? -19.223 -6.840 8.010 1.00 82.56 110 ASP A CA 1
ATOM 876 C C . ASP A 1 110 ? -18.079 -6.193 8.829 1.00 82.56 110 ASP A C 1
ATOM 878 O O . ASP A 1 110 ? -17.103 -6.871 9.184 1.00 82.56 110 ASP A O 1
ATOM 882 N N . PRO A 1 111 ? -18.175 -4.891 9.165 1.00 81.38 111 PRO A N 1
ATOM 883 C CA . PRO A 1 111 ? -17.103 -4.178 9.858 1.00 81.38 111 PRO A CA 1
ATOM 884 C C . PRO A 1 111 ? -16.677 -4.803 11.194 1.00 81.38 111 PRO A C 1
ATOM 886 O O . PRO A 1 111 ? -15.490 -4.773 11.531 1.00 81.38 111 PRO A O 1
ATOM 889 N N . ALA A 1 112 ? -17.610 -5.389 11.955 1.00 77.69 112 ALA A N 1
ATOM 890 C CA . ALA A 1 112 ? -17.298 -5.997 13.244 1.00 77.69 112 ALA A CA 1
ATOM 891 C C . ALA A 1 112 ? -16.516 -7.303 13.055 1.00 77.69 112 ALA A C 1
ATOM 893 O O . ALA A 1 112 ? -15.487 -7.498 13.709 1.00 77.69 112 ALA A O 1
ATOM 894 N N . THR A 1 113 ? -16.933 -8.151 12.113 1.00 82.75 113 THR A N 1
ATOM 895 C CA . THR A 1 113 ? -16.206 -9.379 11.760 1.00 82.75 113 THR A CA 1
ATOM 896 C C . THR A 1 113 ? -14.823 -9.069 11.186 1.00 82.75 113 THR A C 1
ATOM 898 O O . THR A 1 113 ? -13.840 -9.718 11.555 1.00 82.75 113 THR A O 1
ATOM 901 N N . LEU A 1 114 ? -14.705 -8.052 10.324 1.00 81.88 114 LEU A N 1
ATOM 902 C CA . LEU A 1 114 ? -13.414 -7.609 9.795 1.00 81.88 114 LEU A CA 1
ATOM 903 C C . LEU A 1 114 ? -12.473 -7.174 10.928 1.00 81.88 114 LEU A C 1
ATOM 905 O O . LEU A 1 114 ? -11.329 -7.633 10.982 1.00 81.88 114 LEU A O 1
ATOM 909 N N . MET A 1 115 ? -12.962 -6.353 11.865 1.00 80.44 115 MET A N 1
ATOM 910 C CA . MET A 1 115 ? -12.186 -5.941 13.037 1.00 80.44 115 MET A CA 1
ATOM 911 C C . MET A 1 115 ? -11.723 -7.143 13.857 1.00 80.44 115 MET A C 1
ATOM 913 O O . MET A 1 115 ? -10.540 -7.259 14.174 1.00 80.44 115 MET A O 1
ATOM 917 N N . GLN A 1 116 ? -12.643 -8.057 14.179 1.00 79.56 116 GLN A N 1
ATOM 918 C CA . GLN A 1 116 ? -12.345 -9.242 14.980 1.00 79.56 116 GLN A CA 1
ATOM 919 C C . GLN A 1 116 ? -11.235 -10.082 14.347 1.00 79.56 116 GLN A C 1
ATOM 921 O O . GLN A 1 116 ? -10.260 -10.404 15.028 1.00 79.56 116 GLN A O 1
ATOM 926 N N . ARG A 1 117 ? -11.311 -10.357 13.039 1.00 79.38 117 ARG A N 1
ATOM 927 C CA . ARG A 1 117 ? -10.268 -11.115 12.328 1.00 79.38 117 ARG A CA 1
ATOM 928 C C . ARG A 1 117 ? -8.924 -10.396 12.306 1.00 79.38 117 ARG A C 1
ATOM 930 O O . ARG A 1 117 ? -7.877 -11.030 12.464 1.00 79.38 117 ARG A O 1
ATOM 937 N N . VAL A 1 118 ? -8.924 -9.073 12.122 1.00 77.25 118 VAL A N 1
ATOM 938 C CA . VAL A 1 118 ? -7.687 -8.279 12.136 1.00 77.25 118 VAL A CA 1
ATOM 939 C C . VAL A 1 118 ? -7.025 -8.323 13.513 1.00 77.25 118 VAL A C 1
ATOM 941 O O . VAL A 1 118 ? -5.822 -8.590 13.586 1.00 77.25 118 VAL A O 1
ATOM 944 N N . LEU A 1 119 ? -7.798 -8.144 14.588 1.00 74.06 119 LEU A N 1
ATOM 945 C CA . LEU A 1 119 ? -7.310 -8.204 15.970 1.00 74.06 119 LEU A CA 1
ATOM 946 C C . LEU A 1 119 ? -6.839 -9.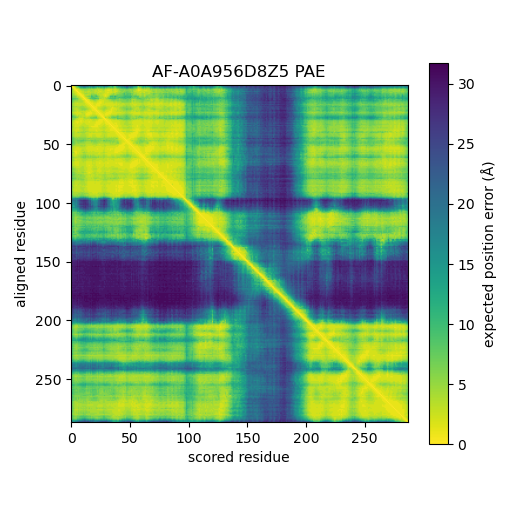607 16.367 1.00 74.06 119 LEU A C 1
ATOM 948 O O . LEU A 1 119 ? -5.795 -9.742 17.008 1.00 74.06 119 LEU A O 1
ATOM 952 N N . ALA A 1 120 ? -7.551 -10.646 15.924 1.00 73.62 120 ALA A N 1
ATOM 953 C CA . ALA A 1 120 ? -7.171 -12.047 16.102 1.00 73.62 120 ALA A CA 1
ATOM 954 C C . ALA A 1 120 ? -5.951 -12.460 15.253 1.00 73.62 120 ALA A C 1
ATOM 956 O O . ALA A 1 120 ? -5.407 -13.550 15.426 1.00 73.62 120 ALA A O 1
ATOM 957 N N . ARG A 1 121 ? -5.469 -11.577 14.363 1.00 73.19 121 ARG A N 1
ATOM 958 C CA . ARG A 1 121 ? -4.347 -11.826 13.439 1.00 73.19 121 ARG A CA 1
ATOM 959 C C . ARG A 1 121 ? -4.618 -13.005 12.487 1.00 73.19 121 ARG A C 1
ATOM 961 O O . ARG A 1 121 ? -3.689 -13.699 12.051 1.00 73.19 121 ARG A O 1
ATOM 968 N N . GLU A 1 122 ? -5.891 -13.206 12.155 1.00 75.38 122 GLU A N 1
ATOM 969 C CA . GLU A 1 122 ? -6.375 -14.211 11.208 1.00 75.38 122 GLU A CA 1
ATOM 970 C C . GLU A 1 122 ? -6.154 -13.766 9.758 1.00 75.38 122 GLU A C 1
ATOM 972 O O . GLU A 1 122 ? -5.950 -12.583 9.476 1.00 75.38 122 GLU A O 1
ATOM 977 N N . GLU A 1 123 ? -6.155 -14.705 8.814 1.00 72.00 123 GLU A N 1
ATOM 978 C CA . GLU A 1 123 ? -6.068 -14.370 7.389 1.00 72.00 123 GLU A CA 1
ATOM 979 C C . GLU A 1 123 ? -7.368 -13.682 6.943 1.00 72.00 123 GLU A C 1
ATOM 981 O O . GLU A 1 123 ? -8.467 -14.210 7.126 1.00 72.00 123 GLU A O 1
ATOM 986 N N . VAL A 1 124 ? -7.241 -12.488 6.358 1.00 74.19 124 VAL A N 1
ATOM 987 C CA . VAL A 1 124 ? -8.350 -11.794 5.699 1.00 74.19 124 VAL A CA 1
ATOM 988 C C . VAL A 1 124 ? -8.116 -11.928 4.190 1.00 74.19 124 VAL A C 1
ATOM 990 O O . VAL A 1 124 ? -7.174 -11.324 3.677 1.00 74.19 124 VAL A O 1
ATOM 993 N N . PRO A 1 125 ? -8.914 -12.739 3.467 1.00 66.56 125 PRO A N 1
ATOM 994 C CA . PRO A 1 125 ? -8.671 -13.014 2.049 1.00 66.56 125 PRO A CA 1
ATOM 995 C C . PRO A 1 125 ? -8.638 -11.733 1.211 1.00 66.56 125 PRO A C 1
ATOM 997 O O . PRO A 1 125 ? -9.517 -10.893 1.360 1.00 66.56 125 PRO A O 1
ATOM 1000 N N . GLY A 1 126 ? -7.628 -11.547 0.365 1.00 68.31 126 GLY A N 1
ATOM 1001 C CA . GLY A 1 126 ? -7.506 -10.345 -0.465 1.00 68.31 126 GLY A CA 1
ATOM 1002 C C . GLY A 1 126 ? -7.194 -9.054 0.302 1.00 68.31 126 GLY A C 1
ATOM 1003 O O . GLY A 1 126 ? -7.152 -7.996 -0.317 1.00 68.31 126 GLY A O 1
ATOM 1004 N N . ALA A 1 127 ? -6.969 -9.108 1.620 1.00 75.75 127 ALA A N 1
ATOM 1005 C CA . ALA A 1 127 ? -6.542 -7.937 2.370 1.00 75.75 127 ALA A CA 1
ATOM 1006 C C . ALA A 1 127 ? -5.051 -7.664 2.190 1.00 75.75 127 ALA A C 1
ATOM 1008 O O . ALA A 1 127 ? -4.206 -8.541 2.340 1.00 75.75 127 ALA A O 1
ATOM 1009 N N . LEU A 1 128 ? -4.715 -6.412 1.934 1.00 77.00 128 LEU A N 1
ATOM 1010 C CA . LEU A 1 128 ? -3.337 -5.963 1.897 1.00 77.00 128 LEU A CA 1
ATOM 1011 C C . LEU A 1 128 ? -2.909 -5.571 3.306 1.00 77.00 128 LEU A C 1
ATOM 1013 O O . LEU A 1 128 ? -3.548 -4.735 3.948 1.00 77.00 128 LEU A O 1
ATOM 1017 N N . GLU A 1 129 ? -1.817 -6.158 3.780 1.00 79.06 129 GLU A N 1
ATOM 1018 C CA . GLU A 1 129 ? -1.215 -5.803 5.062 1.00 79.06 129 GLU A CA 1
ATOM 1019 C C . GLU A 1 129 ? 0.019 -4.945 4.815 1.00 79.06 129 GLU A C 1
ATOM 1021 O O . GLU A 1 129 ? 0.992 -5.395 4.211 1.00 79.06 129 GLU A O 1
ATOM 1026 N N . VAL A 1 130 ? -0.013 -3.696 5.279 1.00 76.06 130 VAL A N 1
ATOM 1027 C CA . VAL A 1 130 ? 1.134 -2.800 5.133 1.00 76.06 130 VAL A CA 1
ATOM 1028 C C . VAL A 1 130 ? 2.193 -3.132 6.194 1.00 76.06 130 VAL A C 1
ATOM 1030 O O . VAL A 1 130 ? 1.850 -3.234 7.378 1.00 76.06 130 VAL A O 1
ATOM 1033 N N . PRO A 1 131 ? 3.479 -3.283 5.813 1.00 66.06 131 PRO A N 1
ATOM 1034 C CA . PRO A 1 131 ? 4.554 -3.580 6.750 1.00 66.06 131 PRO A CA 1
ATOM 1035 C C . PRO A 1 131 ? 4.672 -2.555 7.881 1.00 66.06 131 PRO A C 1
ATOM 1037 O O . PRO A 1 131 ? 4.740 -1.343 7.669 1.00 66.06 131 PRO A O 1
ATOM 1040 N N . VAL A 1 132 ? 4.763 -3.078 9.101 1.00 68.56 132 VAL A N 1
ATOM 1041 C CA . VAL A 1 132 ? 4.853 -2.280 10.325 1.00 68.56 132 VAL A CA 1
ATOM 1042 C C . VAL A 1 132 ? 6.311 -2.045 10.703 1.00 68.56 132 VAL A C 1
ATOM 1044 O O . VAL A 1 132 ? 7.111 -2.987 10.762 1.00 68.56 132 VAL A O 1
ATOM 1047 N N . GLY A 1 133 ? 6.635 -0.775 10.939 1.00 58.69 133 GLY A N 1
ATOM 1048 C CA . GLY A 1 133 ? 7.915 -0.290 11.441 1.00 58.69 133 GLY A CA 1
ATOM 1049 C C . GLY A 1 133 ? 8.057 -0.477 12.953 1.00 58.69 133 GLY A C 1
ATOM 1050 O O . GLY A 1 133 ? 7.286 -1.189 13.596 1.00 58.69 133 GLY A O 1
ATOM 1051 N N . ALA A 1 134 ? 9.067 0.159 13.547 1.00 54.31 134 ALA A N 1
ATOM 1052 C CA . ALA A 1 134 ? 9.323 0.049 14.986 1.00 54.31 134 ALA A CA 1
ATOM 1053 C C . ALA A 1 134 ? 8.246 0.742 15.854 1.00 54.31 134 ALA A C 1
ATOM 1055 O O . ALA A 1 134 ? 8.053 0.346 17.007 1.00 54.31 134 ALA A O 1
ATOM 1056 N N . GLY A 1 135 ? 7.523 1.726 15.300 1.00 54.28 135 GLY A N 1
ATOM 1057 C CA . GLY A 1 135 ? 6.555 2.557 16.017 1.00 54.28 135 GLY A CA 1
ATOM 1058 C C . GLY A 1 135 ? 7.221 3.585 16.951 1.00 54.28 135 GLY A C 1
ATOM 1059 O O . GLY A 1 135 ? 8.351 3.381 17.397 1.00 54.28 135 GLY A O 1
ATOM 1060 N N . PRO A 1 136 ? 6.533 4.678 17.330 1.00 45.81 136 PRO A N 1
ATOM 1061 C CA . PRO A 1 136 ? 7.038 5.699 18.256 1.00 45.81 136 PRO A CA 1
ATOM 1062 C C . PRO A 1 136 ? 7.085 5.253 19.739 1.00 45.81 136 PRO A C 1
ATOM 1064 O O . PRO A 1 136 ? 7.097 6.085 20.643 1.00 45.81 136 PRO A O 1
ATOM 1067 N N . GLY A 1 137 ? 7.132 3.945 20.016 1.00 50.97 137 GLY A N 1
ATOM 1068 C CA . GLY A 1 137 ? 7.187 3.366 21.362 1.00 50.97 137 GLY A CA 1
ATOM 1069 C C . GLY A 1 137 ? 6.275 2.146 21.512 1.00 50.97 137 GLY A C 1
ATOM 1070 O O . GLY A 1 137 ? 5.159 2.114 21.000 1.00 50.97 137 GLY A O 1
ATOM 1071 N N . GLY A 1 138 ? 6.730 1.126 22.248 1.00 49.03 138 GLY A N 1
ATOM 1072 C CA . GLY A 1 138 ? 6.083 -0.194 22.362 1.00 49.03 138 GLY A CA 1
ATOM 1073 C C . GLY A 1 138 ? 4.728 -0.249 23.088 1.00 49.03 138 GLY A C 1
ATOM 1074 O O . GLY A 1 138 ? 4.288 -1.338 23.454 1.00 49.03 138 GLY A O 1
ATOM 1075 N N . TRP A 1 139 ? 4.068 0.885 23.325 1.00 49.09 139 TRP A N 1
ATOM 1076 C CA . TRP A 1 139 ? 2.812 0.956 24.071 1.00 49.09 139 TRP A CA 1
ATOM 1077 C C . TRP A 1 139 ? 1.617 0.422 23.264 1.00 49.09 139 TRP A C 1
ATOM 1079 O O . TRP A 1 139 ? 0.830 -0.329 23.822 1.00 49.09 139 TRP A O 1
ATOM 1089 N N . TRP A 1 140 ? 1.534 0.678 21.951 1.00 48.84 140 TRP A N 1
ATOM 1090 C CA . TRP A 1 140 ? 0.512 0.065 21.083 1.00 48.84 140 TRP A CA 1
ATOM 1091 C C . TRP A 1 140 ? 0.691 -1.450 20.974 1.00 48.84 140 TRP A C 1
ATOM 1093 O O . TRP A 1 140 ? -0.273 -2.204 20.973 1.00 48.84 140 TRP A O 1
ATOM 1103 N N . ARG A 1 141 ? 1.949 -1.916 20.945 1.00 54.69 141 ARG A N 1
ATOM 1104 C CA . ARG A 1 141 ? 2.274 -3.348 20.980 1.00 54.69 141 ARG A CA 1
ATOM 1105 C C . ARG A 1 141 ? 1.768 -3.971 22.282 1.00 54.69 141 ARG A C 1
ATOM 1107 O O . ARG A 1 141 ? 1.091 -4.987 22.232 1.00 54.69 141 ARG A O 1
ATOM 1114 N N . ARG A 1 142 ? 1.995 -3.303 23.421 1.00 54.12 142 ARG A N 1
ATOM 1115 C CA . ARG A 1 142 ? 1.427 -3.690 24.722 1.00 54.12 142 ARG A CA 1
ATOM 1116 C C . ARG A 1 142 ? -0.103 -3.613 24.743 1.00 54.12 142 ARG A C 1
ATOM 1118 O O . ARG A 1 142 ? -0.713 -4.519 25.286 1.00 54.12 142 ARG A O 1
ATOM 1125 N N . PHE A 1 143 ? -0.724 -2.601 24.139 1.00 54.16 143 PHE A N 1
ATOM 1126 C CA . PHE A 1 143 ? -2.182 -2.460 24.062 1.00 54.16 143 PHE A CA 1
ATOM 1127 C C . PHE A 1 143 ? -2.817 -3.580 23.227 1.00 54.16 143 PHE A C 1
ATOM 1129 O O . PHE A 1 143 ? -3.724 -4.251 23.707 1.00 54.16 143 PHE A O 1
ATOM 1136 N N . LEU A 1 144 ? -2.285 -3.863 22.033 1.00 52.91 144 LEU A N 1
ATOM 1137 C CA . LEU A 1 144 ? -2.709 -4.992 21.200 1.00 52.91 144 LEU A CA 1
ATOM 1138 C C . LEU A 1 144 ? -2.445 -6.341 21.877 1.00 52.91 144 LEU A C 1
ATOM 1140 O O . LEU A 1 144 ? -3.263 -7.246 21.749 1.00 52.91 144 LEU A O 1
ATOM 1144 N N . ASP A 1 145 ? -1.332 -6.494 22.597 1.00 48.56 145 ASP A N 1
ATOM 1145 C CA . ASP A 1 145 ? -1.026 -7.725 23.332 1.00 48.56 145 ASP A CA 1
ATOM 1146 C C . ASP A 1 145 ? -1.945 -7.904 24.560 1.00 48.56 145 ASP A C 1
ATOM 1148 O O . ASP A 1 145 ? -2.327 -9.033 24.862 1.00 48.56 145 ASP A O 1
ATOM 1152 N N . VAL A 1 146 ? -2.371 -6.817 25.220 1.00 49.22 146 VAL A N 1
ATOM 1153 C CA . VAL A 1 146 ? -3.375 -6.818 26.305 1.00 49.22 146 VAL A CA 1
ATOM 1154 C C . VAL A 1 146 ? -4.777 -7.121 25.763 1.00 49.22 146 VAL A C 1
ATOM 1156 O O . VAL A 1 146 ? -5.470 -7.970 26.320 1.00 49.22 146 VAL A O 1
ATOM 1159 N N . PHE A 1 147 ? -5.173 -6.518 24.639 1.00 47.34 147 PHE A N 1
ATOM 1160 C CA . PHE A 1 147 ? -6.439 -6.824 23.960 1.00 47.34 147 PHE A CA 1
ATOM 1161 C C . PHE A 1 147 ? -6.488 -8.273 23.458 1.00 47.34 147 PHE A C 1
ATOM 1163 O O . PHE A 1 147 ? -7.475 -8.972 23.678 1.00 47.34 147 PHE A O 1
ATOM 1170 N N . ALA A 1 148 ? -5.405 -8.761 22.847 1.00 46.50 148 ALA A N 1
ATOM 1171 C CA . ALA A 1 148 ? -5.298 -10.149 22.406 1.00 46.50 148 ALA A CA 1
ATOM 1172 C C . ALA A 1 148 ? -5.270 -11.134 23.589 1.00 46.50 148 ALA A C 1
ATOM 1174 O O . ALA A 1 148 ? -5.807 -12.234 23.476 1.00 46.50 148 ALA A O 1
ATOM 1175 N N . ALA A 1 149 ? -4.688 -10.758 24.735 1.00 44.88 149 ALA A N 1
ATOM 1176 C CA . ALA A 1 149 ? -4.716 -11.566 25.957 1.00 44.88 149 ALA A CA 1
ATOM 1177 C C . ALA A 1 149 ? -6.101 -11.606 26.639 1.00 44.88 149 ALA A C 1
ATOM 1179 O O . ALA A 1 149 ? -6.392 -12.581 27.325 1.00 44.88 149 ALA A O 1
ATOM 1180 N N . GLY A 1 150 ? -6.967 -10.609 26.420 1.00 41.41 150 GLY A N 1
ATOM 1181 C CA . GLY A 1 150 ? -8.338 -10.552 26.956 1.00 41.41 150 GLY A CA 1
ATOM 1182 C C . GLY A 1 150 ? -9.393 -11.363 26.181 1.00 41.41 150 GLY A C 1
ATOM 1183 O O . GLY A 1 150 ? -10.573 -11.337 26.531 1.00 41.41 150 GLY A O 1
ATOM 1184 N N . SER A 1 151 ? -8.995 -12.090 25.132 1.00 42.12 151 SER A N 1
ATOM 1185 C CA . SER A 1 151 ? -9.897 -12.755 24.173 1.00 42.12 151 SER A CA 1
ATOM 1186 C C . SER A 1 151 ? -10.442 -14.131 24.601 1.00 42.12 151 SER A C 1
ATOM 1188 O O . SER A 1 151 ? -11.035 -14.832 23.788 1.00 42.12 151 SER A O 1
ATOM 1190 N N . ALA A 1 152 ? -10.329 -14.507 25.878 1.00 43.34 152 ALA A N 1
ATOM 1191 C CA . ALA A 1 152 ? -10.975 -15.701 26.437 1.00 43.34 152 ALA A CA 1
ATOM 1192 C C . ALA A 1 152 ? -12.151 -15.339 27.372 1.00 43.34 152 ALA A C 1
ATOM 1194 O O . ALA A 1 152 ? -12.226 -15.826 28.495 1.00 43.34 152 ALA A O 1
ATOM 1195 N N . GLY A 1 153 ? -13.050 -14.449 26.920 1.00 36.53 153 GLY A N 1
ATOM 1196 C CA . GLY A 1 153 ? -14.335 -14.163 27.590 1.00 36.53 153 GLY A CA 1
ATOM 1197 C C . GLY A 1 153 ? -14.692 -12.685 27.825 1.00 36.53 153 GLY A C 1
ATOM 1198 O O . GLY A 1 153 ? -15.837 -12.391 28.151 1.00 36.53 153 GLY A O 1
ATOM 1199 N N . GLY A 1 154 ? -13.771 -11.733 27.629 1.00 37.56 154 GLY A N 1
ATOM 1200 C CA . GLY A 1 154 ? -13.987 -10.317 27.988 1.00 37.56 154 GLY A CA 1
ATOM 1201 C C . GLY A 1 154 ? -14.674 -9.433 26.934 1.00 37.56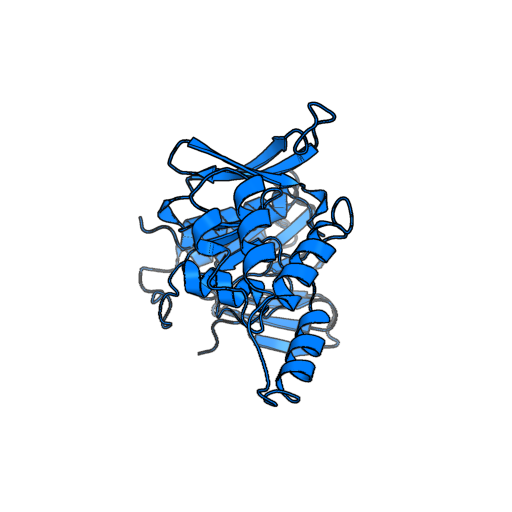 154 GLY A C 1
ATOM 1202 O O . GLY A 1 154 ? -14.986 -8.273 27.206 1.00 37.56 154 GLY A O 1
ATOM 1203 N N . LEU A 1 155 ? -14.921 -9.949 25.726 1.00 43.22 155 LEU A N 1
ATOM 1204 C CA . LEU A 1 155 ? -15.364 -9.144 24.580 1.00 43.22 155 LEU A CA 1
ATOM 1205 C C . LEU A 1 155 ? -16.841 -8.720 24.617 1.00 43.22 155 LEU A C 1
ATOM 1207 O O . LEU A 1 155 ? -17.250 -7.989 23.736 1.00 43.22 155 LEU A O 1
ATOM 1211 N N . ALA A 1 156 ? -17.651 -9.094 25.608 1.00 38.75 156 ALA A N 1
ATOM 1212 C CA . ALA A 1 156 ? -19.021 -8.568 25.706 1.00 38.75 156 ALA A CA 1
ATOM 1213 C C . ALA A 1 156 ? -19.099 -7.215 26.449 1.00 38.75 156 ALA A C 1
ATOM 1215 O O . ALA A 1 156 ? -19.968 -6.398 26.159 1.00 38.75 156 ALA A O 1
ATOM 1216 N N . GLY A 1 157 ? -18.179 -6.941 27.385 1.00 33.69 157 GLY A N 1
ATOM 1217 C CA . GLY A 1 157 ? -18.275 -5.784 28.290 1.00 33.69 157 GLY A CA 1
ATOM 1218 C C . GLY A 1 157 ? -17.724 -4.466 27.733 1.00 33.69 157 GLY A C 1
ATOM 1219 O O . GLY A 1 157 ? -18.235 -3.396 28.054 1.00 33.69 157 GLY A O 1
ATOM 1220 N N . LEU A 1 158 ? -16.707 -4.513 26.866 1.00 37.00 158 LEU A N 1
ATOM 1221 C CA . LEU A 1 158 ? -16.065 -3.301 26.329 1.00 37.00 158 LEU A CA 1
ATOM 1222 C C . LEU A 1 158 ? -16.849 -2.643 25.180 1.00 37.00 158 LEU A C 1
ATOM 1224 O O . LEU A 1 158 ? -16.716 -1.438 24.963 1.00 37.00 158 LEU A O 1
ATOM 1228 N N . TYR A 1 159 ? -17.713 -3.392 24.486 1.00 42.44 159 TYR A N 1
ATOM 1229 C CA . TYR A 1 159 ? -18.498 -2.863 23.363 1.00 42.44 159 TYR A CA 1
ATOM 1230 C C . TYR A 1 159 ? -19.573 -1.859 23.800 1.00 42.44 159 TYR A C 1
ATOM 1232 O O . TYR A 1 159 ? -19.942 -0.992 23.013 1.00 42.44 159 TYR A O 1
ATOM 1240 N N . ALA A 1 160 ? -20.014 -1.898 25.062 1.00 34.72 160 ALA A N 1
ATOM 1241 C CA . ALA A 1 160 ? -20.919 -0.885 25.608 1.00 34.72 160 ALA A CA 1
ATOM 1242 C C . ALA A 1 160 ? -20.208 0.451 25.926 1.00 34.72 160 ALA A C 1
ATOM 1244 O O . ALA A 1 160 ? -20.841 1.503 25.891 1.00 34.72 160 ALA A O 1
ATOM 1245 N N . GLY A 1 161 ? -18.895 0.439 26.198 1.00 33.47 161 GLY A N 1
ATOM 1246 C CA . GLY A 1 161 ? -18.126 1.644 26.548 1.00 33.47 161 GLY A CA 1
ATOM 1247 C C . GLY A 1 161 ? -17.589 2.430 25.347 1.00 33.47 161 GLY A C 1
ATOM 1248 O O . GLY A 1 161 ? -17.409 3.643 25.432 1.00 33.47 161 GLY A O 1
ATOM 1249 N N . ALA A 1 162 ? -17.371 1.770 24.204 1.00 35.94 162 ALA A N 1
ATOM 1250 C CA . ALA A 1 162 ? -16.830 2.410 22.999 1.00 35.94 162 ALA A CA 1
ATOM 1251 C C . ALA A 1 162 ? -17.797 3.419 22.342 1.00 35.94 162 ALA A C 1
ATOM 1253 O O . ALA A 1 162 ? -17.352 4.302 21.615 1.00 35.94 162 ALA A O 1
ATOM 1254 N N . PHE A 1 163 ? -19.098 3.347 22.644 1.00 38.09 163 PHE A N 1
ATOM 1255 C CA . PHE A 1 163 ? -20.089 4.324 22.177 1.00 38.09 163 PHE A CA 1
ATOM 1256 C C . PHE A 1 163 ? -20.308 5.507 23.137 1.00 38.09 163 PHE A C 1
ATOM 1258 O O . PHE A 1 163 ? -21.017 6.442 22.776 1.00 38.09 163 PHE A O 1
ATOM 1265 N N . SER A 1 164 ? -19.708 5.518 24.338 1.00 39.22 164 SER A N 1
ATOM 1266 C CA . SER A 1 164 ? -19.990 6.552 25.351 1.00 39.22 164 SER A CA 1
ATOM 1267 C C . SER A 1 164 ? -18.937 7.662 25.462 1.00 39.22 164 SER A C 1
ATOM 1269 O O . SER A 1 164 ? -19.071 8.529 26.323 1.00 39.22 164 SER A O 1
ATOM 1271 N N . GLY A 1 165 ? -17.874 7.642 24.647 1.00 30.75 165 GLY A N 1
ATOM 1272 C CA . GLY A 1 165 ? -16.889 8.733 24.564 1.00 30.75 165 GLY A CA 1
ATOM 1273 C C . GLY A 1 165 ? -16.161 9.083 25.872 1.00 30.75 165 GLY A C 1
ATOM 1274 O O . GLY A 1 165 ? -15.622 10.181 25.983 1.00 30.75 165 GLY A O 1
ATOM 1275 N N . ASN A 1 166 ? -16.142 8.192 26.873 1.00 34.72 166 ASN A N 1
ATOM 1276 C CA . ASN A 1 166 ? -15.565 8.483 28.188 1.00 34.72 166 ASN A CA 1
ATOM 1277 C C . ASN A 1 166 ? -14.660 7.334 28.689 1.00 34.72 166 ASN A C 1
ATOM 1279 O O . ASN A 1 166 ? -15.167 6.253 29.011 1.00 34.72 166 ASN A O 1
ATOM 1283 N N . PRO A 1 167 ? -13.334 7.548 28.808 1.00 37.38 167 PRO A N 1
ATOM 1284 C CA . PRO A 1 167 ? -12.368 6.505 29.171 1.00 37.38 167 PRO A CA 1
ATOM 1285 C C . PRO A 1 167 ? -12.532 5.955 30.600 1.00 37.38 167 PRO A C 1
ATOM 1287 O O . PRO A 1 167 ? -12.036 4.868 30.890 1.00 37.38 167 PRO A O 1
ATOM 1290 N N . MET A 1 168 ? -13.260 6.641 31.490 1.00 36.44 168 MET A N 1
ATOM 1291 C CA . MET A 1 168 ? -13.492 6.168 32.865 1.00 36.44 168 MET A CA 1
ATOM 1292 C C . MET A 1 168 ? -14.540 5.047 32.960 1.00 36.44 168 MET A C 1
ATOM 1294 O O . MET A 1 168 ? -14.468 4.216 33.865 1.00 36.44 168 MET A O 1
ATOM 1298 N N . ILE A 1 169 ? -15.483 4.962 32.015 1.00 41.41 169 ILE A N 1
ATOM 1299 C CA . ILE A 1 169 ? -16.528 3.920 32.027 1.00 41.41 169 ILE A CA 1
ATOM 1300 C C . ILE A 1 169 ? -15.956 2.572 31.559 1.00 41.41 169 ILE A C 1
ATOM 1302 O O . ILE A 1 169 ? -16.304 1.526 32.106 1.00 41.41 169 ILE A O 1
ATOM 1306 N N . ALA A 1 170 ? -14.994 2.594 30.630 1.00 37.62 170 ALA A N 1
ATOM 1307 C CA . ALA A 1 170 ? -14.275 1.400 30.182 1.00 37.62 170 ALA A CA 1
ATOM 1308 C C . ALA A 1 170 ? -13.492 0.713 31.321 1.00 37.62 170 ALA A C 1
ATOM 1310 O O . ALA A 1 170 ? -13.392 -0.513 31.351 1.00 37.62 170 ALA A O 1
ATOM 1311 N N . LEU A 1 171 ? -12.990 1.490 32.290 1.00 35.03 171 LEU A N 1
ATOM 1312 C CA . LEU A 1 171 ? -12.293 0.962 33.467 1.00 35.03 171 LEU A CA 1
ATOM 1313 C C . LEU A 1 171 ? -13.262 0.330 34.486 1.00 35.03 171 LEU A C 1
ATOM 1315 O O . LEU A 1 171 ? -12.927 -0.669 35.121 1.00 35.03 171 LEU A O 1
ATOM 1319 N N . GLY A 1 172 ? -14.475 0.879 34.617 1.00 32.62 172 GLY A N 1
ATOM 1320 C CA . GLY A 1 172 ? -15.491 0.393 35.558 1.00 32.62 172 GLY A CA 1
ATOM 1321 C C . GLY A 1 172 ? -16.044 -0.992 35.210 1.00 32.62 172 GLY A C 1
ATOM 1322 O O . GLY A 1 172 ? -16.252 -1.817 36.098 1.00 32.62 172 GLY A O 1
ATOM 1323 N N . VAL A 1 173 ? -16.213 -1.295 33.919 1.00 39.25 173 VAL A N 1
ATOM 1324 C CA . VAL A 1 173 ? -16.723 -2.606 33.471 1.00 39.25 173 VAL A CA 1
ATOM 1325 C C . VAL A 1 173 ? -15.674 -3.715 33.642 1.00 39.25 173 VAL A C 1
ATOM 1327 O O . VAL A 1 173 ? -16.024 -4.852 33.957 1.00 39.25 173 VAL A O 1
ATOM 1330 N N . ALA A 1 174 ? -14.382 -3.386 33.537 1.00 38.59 174 ALA A N 1
ATOM 1331 C CA . ALA A 1 174 ? -13.294 -4.334 33.792 1.00 38.59 174 ALA A CA 1
ATOM 1332 C C . ALA A 1 174 ? -13.205 -4.763 35.271 1.00 38.59 174 ALA A C 1
ATOM 1334 O O . ALA A 1 174 ? -12.812 -5.892 35.557 1.00 38.59 174 ALA A O 1
ATOM 1335 N N . ALA A 1 175 ? -13.607 -3.899 36.211 1.00 34.62 175 ALA A N 1
ATOM 1336 C CA . ALA A 1 175 ? -13.593 -4.213 37.641 1.00 34.62 175 ALA A CA 1
ATOM 1337 C C . ALA A 1 175 ? -14.801 -5.059 38.095 1.00 34.62 175 ALA A C 1
ATOM 1339 O O . ALA A 1 175 ? -14.691 -5.813 39.060 1.00 34.62 175 ALA A O 1
ATOM 1340 N N . ALA A 1 176 ? -15.939 -4.979 37.398 1.00 36.66 176 ALA A N 1
ATOM 1341 C CA . ALA A 1 176 ? -17.167 -5.681 37.786 1.00 36.66 176 ALA A CA 1
ATOM 1342 C C . ALA A 1 176 ? -17.237 -7.150 37.313 1.00 36.66 176 ALA A C 1
ATOM 1344 O O . ALA A 1 176 ? -18.005 -7.934 37.862 1.00 36.66 176 ALA A O 1
ATOM 1345 N N . GLY A 1 177 ? -16.435 -7.549 36.320 1.00 33.59 177 GLY A N 1
ATOM 1346 C CA . GLY A 1 177 ? -16.452 -8.912 35.766 1.00 33.59 177 GLY A CA 1
ATOM 1347 C C . GLY A 1 177 ? -15.642 -9.958 36.543 1.00 33.59 177 GLY A C 1
ATOM 1348 O O . GLY A 1 177 ? -15.632 -11.122 36.156 1.00 33.59 177 GLY A O 1
ATOM 1349 N N . ALA A 1 178 ? -14.943 -9.573 37.615 1.00 37.22 178 ALA A N 1
ATOM 1350 C CA . ALA A 1 178 ? -13.980 -10.442 38.299 1.00 37.22 178 ALA A CA 1
ATOM 1351 C C . ALA A 1 178 ? -14.544 -11.232 39.501 1.00 37.22 178 ALA A C 1
ATOM 1353 O O . ALA A 1 178 ? -13.777 -11.912 40.180 1.00 37.22 178 ALA A O 1
ATOM 1354 N N . THR A 1 179 ? -15.848 -11.163 39.801 1.00 37.62 179 THR A N 1
ATOM 1355 C CA . THR A 1 179 ? -16.392 -11.671 41.081 1.00 37.62 179 THR A CA 1
ATOM 1356 C C . THR A 1 179 ? -17.428 -12.794 40.996 1.00 37.62 179 THR A C 1
ATOM 1358 O O . THR A 1 179 ? -18.106 -13.048 41.988 1.00 37.62 179 THR A O 1
ATOM 1361 N N . VAL A 1 180 ? -17.519 -13.559 39.901 1.00 34.78 180 VAL A N 1
ATOM 1362 C CA . VAL A 1 180 ? -18.365 -14.773 39.891 1.00 34.78 180 VAL A CA 1
ATOM 1363 C C . VAL A 1 180 ? -17.609 -16.004 39.382 1.00 34.78 180 VAL A C 1
ATOM 1365 O O . VAL A 1 180 ? -17.541 -16.276 38.193 1.00 34.78 180 VAL A O 1
ATOM 1368 N N . GLY A 1 181 ? -17.034 -16.737 40.340 1.00 28.59 181 GLY A N 1
ATOM 1369 C CA . GLY A 1 181 ? -17.267 -18.174 40.534 1.00 28.59 181 GLY A CA 1
ATOM 1370 C C . GLY A 1 181 ? -16.974 -19.173 39.403 1.00 28.59 181 GLY A C 1
ATOM 1371 O O . GLY A 1 181 ? -17.803 -19.396 38.536 1.00 28.59 181 GLY A O 1
ATOM 1372 N N . ALA A 1 182 ? -15.879 -19.914 39.601 1.00 30.89 182 ALA A N 1
ATOM 1373 C CA . ALA A 1 182 ? -15.745 -21.369 39.427 1.00 30.89 182 ALA A CA 1
ATOM 1374 C C . ALA A 1 182 ? -15.813 -22.030 38.021 1.00 30.89 182 ALA A C 1
ATOM 1376 O O . ALA A 1 182 ? -16.846 -22.137 37.373 1.00 30.89 182 ALA A O 1
ATOM 1377 N N . SER A 1 183 ? -14.676 -22.662 37.687 1.00 36.72 183 SER A N 1
ATOM 1378 C CA . SER A 1 183 ? -14.519 -23.975 37.027 1.00 36.72 183 SER A CA 1
ATOM 1379 C C . SER A 1 183 ? -15.130 -24.212 35.639 1.00 36.72 183 SER A C 1
ATOM 1381 O O . SER A 1 183 ? -16.209 -24.783 35.518 1.00 36.72 183 SER A O 1
ATOM 1383 N N . VAL A 1 184 ? -14.329 -23.982 34.591 1.00 30.22 184 VAL A N 1
ATOM 1384 C CA . VAL A 1 184 ? -14.410 -24.748 33.334 1.00 30.22 184 VAL A CA 1
ATOM 1385 C C . VAL A 1 184 ? -12.983 -25.061 32.851 1.00 30.22 184 VAL A C 1
ATOM 1387 O O . VAL A 1 184 ? -12.257 -24.139 32.478 1.00 30.22 184 VAL A O 1
ATOM 1390 N N . PRO A 1 185 ? -12.533 -26.332 32.849 1.00 32.50 185 PRO A N 1
ATOM 1391 C CA . PRO A 1 185 ? -11.266 -26.719 32.250 1.00 32.50 185 PRO A CA 1
ATOM 1392 C C . PRO A 1 185 ? -11.493 -26.935 30.752 1.00 32.50 185 PRO A C 1
ATOM 1394 O O . PRO A 1 185 ? -11.733 -28.050 30.302 1.00 32.50 185 PRO A O 1
ATOM 1397 N N . VAL A 1 186 ? -11.451 -25.866 29.961 1.00 30.83 186 VAL A N 1
ATOM 1398 C CA . VAL A 1 186 ? -11.428 -25.971 28.497 1.00 30.83 186 VAL A CA 1
ATOM 1399 C C . VAL A 1 186 ? -10.357 -25.026 27.961 1.00 30.83 186 VAL A C 1
ATOM 1401 O O . VAL A 1 186 ? -10.333 -23.849 28.297 1.00 30.83 186 VAL A O 1
ATOM 1404 N N . ALA A 1 187 ? -9.509 -25.578 27.088 1.00 30.59 187 ALA A N 1
ATOM 1405 C CA . ALA A 1 187 ? -8.583 -24.893 26.182 1.00 30.59 187 ALA A CA 1
ATOM 1406 C C . ALA A 1 187 ? -7.094 -24.802 26.590 1.00 30.59 187 ALA A C 1
ATOM 1408 O O . ALA A 1 187 ? -6.469 -23.746 26.581 1.00 30.59 187 ALA A O 1
ATOM 1409 N N . LEU A 1 188 ? -6.461 -25.966 26.774 1.00 31.69 188 LEU A N 1
ATOM 1410 C CA . LEU A 1 188 ? -5.009 -26.112 26.569 1.00 31.69 188 LEU A CA 1
ATOM 1411 C C . LEU A 1 188 ? -4.609 -26.064 25.072 1.00 31.69 188 LEU A C 1
ATOM 1413 O O . LEU A 1 188 ? -3.436 -25.881 24.759 1.00 31.69 188 LEU A O 1
ATOM 1417 N N . SER A 1 189 ? -5.567 -26.150 24.135 1.00 36.16 189 SER A N 1
ATOM 1418 C CA . SER A 1 189 ? -5.328 -26.012 22.687 1.00 36.16 189 SER A CA 1
ATOM 1419 C C . SER A 1 189 ? -5.315 -24.557 22.189 1.00 36.16 189 SER A C 1
ATOM 1421 O O . SER A 1 189 ? -4.512 -24.226 21.317 1.00 36.16 189 SER A O 1
ATOM 1423 N N . SER A 1 190 ? -6.112 -23.654 22.778 1.00 39.84 190 SER A N 1
ATOM 1424 C CA . SER A 1 190 ? -6.153 -22.225 22.391 1.00 39.84 190 SER A CA 1
ATOM 1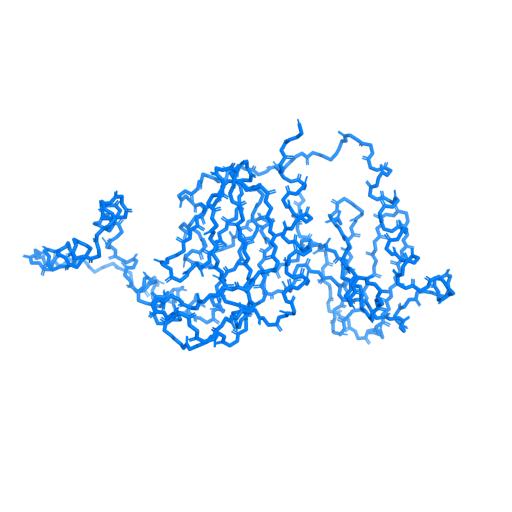425 C C . SER A 1 190 ? -4.879 -21.462 22.774 1.00 39.84 190 SER A C 1
ATOM 1427 O O . SER A 1 190 ? -4.567 -20.406 22.216 1.00 39.84 190 SER A O 1
ATOM 1429 N N . SER A 1 191 ? -4.091 -22.011 23.701 1.00 42.19 191 SER A N 1
ATOM 1430 C CA . SER A 1 191 ? -2.827 -21.420 24.145 1.00 42.19 191 SER A CA 1
ATOM 1431 C C . SER A 1 191 ? -1.738 -21.499 23.067 1.00 42.19 191 SER A C 1
ATOM 1433 O O . SER A 1 191 ? -0.917 -20.594 22.952 1.00 42.19 191 SER A O 1
ATOM 1435 N N . PHE A 1 192 ? -1.736 -22.533 22.218 1.00 39.56 192 PHE A N 1
ATOM 1436 C CA . PHE A 1 192 ? -0.703 -22.699 21.186 1.00 39.56 192 PHE A CA 1
ATOM 1437 C C . PHE A 1 192 ? -0.949 -21.836 19.940 1.00 39.56 192 PHE A C 1
ATOM 1439 O O . PHE A 1 192 ? -0.002 -21.279 19.376 1.00 39.56 192 PHE A O 1
ATOM 1446 N N . GLU A 1 193 ? -2.208 -21.682 19.521 1.00 42.09 193 GLU A N 1
ATOM 1447 C CA . GLU A 1 193 ? -2.580 -20.773 18.429 1.00 42.09 193 GLU A CA 1
ATOM 1448 C C . GLU A 1 193 ? -2.426 -19.308 18.837 1.00 42.09 193 GLU A C 1
ATOM 1450 O O . GLU A 1 193 ? -1.833 -18.535 18.085 1.00 42.09 193 GLU A O 1
ATOM 1455 N N . SER A 1 194 ? -2.822 -18.939 20.060 1.00 40.03 194 SER A N 1
ATOM 1456 C CA . SER A 1 194 ? -2.585 -17.589 20.588 1.00 40.03 194 SER A CA 1
ATOM 1457 C C . SER A 1 194 ? -1.089 -17.278 20.759 1.00 40.03 194 SER A C 1
ATOM 1459 O O . SER A 1 194 ? -0.658 -16.162 20.461 1.00 40.03 194 SER A O 1
ATOM 1461 N N . LEU A 1 195 ? -0.249 -18.257 21.124 1.00 39.16 195 LEU A N 1
ATOM 1462 C CA . LEU A 1 195 ? 1.215 -18.107 21.137 1.00 39.16 195 LEU A CA 1
ATOM 1463 C C . LEU A 1 195 ? 1.825 -17.978 19.728 1.00 39.16 195 LEU A C 1
ATOM 1465 O O . LEU A 1 195 ? 2.758 -17.191 19.540 1.00 39.16 195 LEU A O 1
ATOM 1469 N N . ARG A 1 196 ? 1.310 -18.694 18.716 1.00 46.81 196 ARG A N 1
ATOM 1470 C CA . ARG A 1 196 ? 1.730 -18.506 17.310 1.00 46.81 196 ARG A CA 1
ATOM 1471 C C . ARG A 1 196 ? 1.271 -17.158 16.752 1.00 46.81 196 ARG A C 1
ATOM 1473 O O . ARG A 1 196 ? 2.060 -16.490 16.084 1.00 46.81 196 ARG A O 1
ATOM 1480 N N . ALA A 1 197 ? 0.054 -16.721 17.068 1.00 46.66 197 ALA A N 1
ATOM 1481 C CA . ALA A 1 197 ? -0.468 -15.410 16.692 1.00 46.66 197 ALA A CA 1
ATOM 1482 C C . ALA A 1 197 ? 0.367 -14.272 17.310 1.00 46.66 197 ALA A C 1
ATOM 1484 O O . ALA A 1 197 ? 0.671 -13.288 16.631 1.00 46.66 197 ALA A O 1
ATOM 1485 N N . ARG A 1 198 ? 0.858 -14.447 18.548 1.00 46.84 198 ARG A N 1
ATOM 1486 C CA . ARG A 1 198 ? 1.786 -13.512 19.219 1.00 46.84 198 ARG A CA 1
ATOM 1487 C C . ARG A 1 198 ? 3.129 -13.329 18.503 1.00 46.84 198 ARG A C 1
ATOM 1489 O O . ARG A 1 198 ? 3.746 -12.279 18.662 1.00 46.84 198 ARG A O 1
ATOM 1496 N N . ARG A 1 199 ? 3.575 -14.296 17.688 1.00 47.41 199 ARG A N 1
ATOM 1497 C CA . ARG A 1 199 ? 4.799 -14.169 16.868 1.00 47.41 199 ARG A CA 1
ATOM 1498 C C . ARG A 1 199 ? 4.596 -13.362 15.581 1.00 47.41 199 ARG A C 1
ATOM 1500 O O . ARG A 1 199 ? 5.585 -12.938 14.987 1.00 47.41 199 ARG A O 1
ATOM 1507 N N . ARG A 1 200 ? 3.353 -13.139 15.139 1.00 55.19 200 ARG A N 1
ATOM 1508 C CA . ARG A 1 200 ? 3.057 -12.302 13.965 1.00 55.19 200 ARG A CA 1
ATOM 1509 C C . ARG A 1 200 ? 3.161 -10.824 14.344 1.00 55.19 200 ARG A C 1
ATOM 1511 O O . ARG A 1 200 ? 2.721 -10.435 15.427 1.00 55.19 200 ARG A O 1
ATOM 1518 N N . ARG A 1 201 ? 3.780 -10.016 13.474 1.00 55.53 201 ARG A N 1
ATOM 1519 C CA . ARG A 1 201 ? 3.915 -8.565 13.683 1.00 55.53 201 ARG A CA 1
ATOM 1520 C C . ARG A 1 201 ? 2.516 -7.934 13.826 1.00 55.53 201 ARG A C 1
ATOM 1522 O O . ARG A 1 201 ? 1.580 -8.427 13.196 1.00 55.53 201 ARG A O 1
ATOM 1529 N N . PRO A 1 202 ? 2.350 -6.899 14.672 1.00 60.09 202 PRO A N 1
ATOM 1530 C CA . PRO A 1 202 ? 1.087 -6.166 14.762 1.00 60.09 202 PRO A CA 1
ATOM 1531 C C . PRO A 1 202 ? 0.691 -5.624 13.383 1.00 60.09 202 PRO A C 1
ATOM 1533 O O . PRO A 1 202 ? 1.565 -5.404 12.551 1.00 60.09 202 PRO A O 1
ATOM 1536 N N . ARG A 1 203 ? -0.610 -5.425 13.146 1.00 69.62 203 ARG A N 1
ATOM 1537 C CA . ARG A 1 203 ? -1.162 -4.863 11.905 1.00 69.62 203 ARG A CA 1
ATOM 1538 C C . ARG A 1 203 ? -1.639 -3.443 12.197 1.00 69.62 203 ARG A C 1
ATOM 1540 O O . ARG A 1 203 ? -2.536 -3.281 13.018 1.00 69.62 203 ARG A O 1
ATOM 1547 N N . VAL A 1 204 ? -1.018 -2.429 11.589 1.00 74.00 204 VAL A N 1
ATOM 1548 C CA . VAL A 1 204 ? -1.404 -1.017 11.816 1.00 74.00 204 VAL A CA 1
ATOM 1549 C C . VAL A 1 204 ? -2.243 -0.455 10.663 1.00 74.00 204 VAL A C 1
ATOM 1551 O O . VAL A 1 204 ? -3.060 0.432 10.883 1.00 74.00 204 VAL A O 1
ATOM 1554 N N . LEU A 1 205 ? -2.126 -1.019 9.459 1.00 84.56 205 LEU A N 1
ATOM 1555 C CA . LEU A 1 205 ? -3.024 -0.727 8.344 1.00 84.56 205 LEU A CA 1
ATOM 1556 C C . LEU A 1 205 ? -3.337 -2.013 7.575 1.00 84.56 205 LEU A C 1
ATOM 1558 O O . LEU A 1 205 ? -2.428 -2.679 7.073 1.00 84.56 205 LEU A O 1
ATOM 1562 N N . VAL A 1 206 ? -4.623 -2.348 7.496 1.00 85.94 206 VAL A N 1
ATOM 1563 C CA . VAL A 1 206 ? -5.149 -3.473 6.715 1.00 85.94 206 VAL A CA 1
ATOM 1564 C C . VAL A 1 206 ? -6.150 -2.925 5.710 1.00 85.94 206 VAL A C 1
ATOM 1566 O O . VAL A 1 206 ? -7.158 -2.349 6.108 1.00 85.94 206 VAL A O 1
ATOM 1569 N N . LEU A 1 207 ? -5.885 -3.102 4.418 1.00 86.31 207 LEU A N 1
ATOM 1570 C CA . LEU A 1 207 ? -6.779 -2.685 3.335 1.00 86.31 207 LEU A CA 1
ATOM 1571 C C . LEU A 1 207 ? -7.504 -3.930 2.819 1.00 86.31 207 LEU A C 1
ATOM 1573 O O . LEU A 1 207 ? -6.935 -4.704 2.056 1.00 86.31 207 LEU A O 1
ATOM 1577 N N . ALA A 1 208 ? -8.731 -4.167 3.271 1.00 84.19 208 ALA A N 1
ATOM 1578 C CA . ALA A 1 208 ? -9.542 -5.307 2.857 1.00 84.19 208 ALA A CA 1
ATOM 1579 C C . ALA A 1 208 ? -10.544 -4.896 1.766 1.00 84.19 208 ALA A C 1
ATOM 1581 O O . ALA A 1 208 ? -10.948 -3.739 1.702 1.00 84.19 208 ALA A O 1
ATOM 1582 N N . PRO A 1 209 ? -10.996 -5.812 0.896 1.00 76.38 209 PRO A N 1
ATOM 1583 C CA . PRO A 1 209 ? -12.015 -5.479 -0.107 1.00 76.38 209 PRO A CA 1
ATOM 1584 C C . PRO A 1 209 ? -13.280 -4.817 0.475 1.00 76.38 209 PRO A C 1
ATOM 1586 O O . PRO A 1 209 ? -13.878 -3.974 -0.180 1.00 76.38 209 PRO A O 1
ATOM 1589 N N . ASP A 1 210 ? -13.629 -5.118 1.730 1.00 79.25 210 ASP A N 1
ATOM 1590 C CA . ASP A 1 210 ? -14.861 -4.633 2.379 1.00 79.25 210 ASP A CA 1
ATOM 1591 C C . ASP A 1 210 ? -14.673 -3.295 3.126 1.00 79.25 210 ASP A C 1
ATOM 1593 O O . ASP A 1 210 ? -15.641 -2.646 3.514 1.00 79.25 210 ASP A O 1
ATOM 1597 N N . GLY A 1 211 ? -13.427 -2.873 3.342 1.00 84.88 211 GLY A N 1
ATOM 1598 C CA . GLY A 1 211 ? -13.084 -1.665 4.088 1.00 84.88 211 GLY A CA 1
ATOM 1599 C C . GLY A 1 211 ? -11.629 -1.679 4.540 1.00 84.88 211 GLY A C 1
ATOM 1600 O O . GLY A 1 211 ? -10.862 -2.578 4.198 1.00 84.88 211 GLY A O 1
ATOM 1601 N N . CYS A 1 212 ? -11.224 -0.713 5.354 1.00 88.62 212 CYS A N 1
ATOM 1602 C CA . CYS A 1 212 ? -9.896 -0.720 5.956 1.00 88.62 212 CYS A CA 1
ATOM 1603 C C . CYS A 1 212 ? -9.950 -0.724 7.479 1.00 88.62 212 CYS A C 1
ATOM 1605 O O . CYS A 1 212 ? -10.881 -0.204 8.089 1.00 88.62 212 CYS A O 1
ATOM 1607 N N . VAL A 1 213 ? -8.927 -1.318 8.092 1.00 84.81 213 VAL A N 1
ATOM 1608 C CA . VAL A 1 213 ? -8.684 -1.244 9.532 1.00 84.81 213 VAL A CA 1
ATOM 1609 C C . VAL A 1 213 ? -7.411 -0.450 9.764 1.00 84.81 213 VAL A C 1
ATOM 1611 O O . VAL A 1 213 ? -6.362 -0.777 9.206 1.00 84.81 213 VAL A O 1
ATOM 1614 N N . VAL A 1 214 ? -7.508 0.583 10.595 1.00 83.44 214 VAL A N 1
ATOM 1615 C CA . VAL A 1 214 ? -6.411 1.501 10.914 1.00 83.44 214 VAL A CA 1
ATOM 1616 C C . VAL A 1 214 ? -6.175 1.474 12.416 1.00 83.44 214 VAL A C 1
ATOM 1618 O O . VAL A 1 214 ? -7.101 1.668 13.199 1.00 83.44 214 VAL A O 1
ATOM 1621 N N . GLY A 1 215 ? -4.938 1.226 12.833 1.00 75.44 215 GLY A N 1
ATOM 1622 C CA . GLY A 1 215 ? -4.535 1.243 14.236 1.00 75.44 215 GLY A CA 1
ATOM 1623 C C . GLY A 1 215 ? -4.271 2.661 14.729 1.00 75.44 215 GLY A C 1
ATOM 1624 O O . GLY A 1 215 ? -3.108 3.022 14.860 1.00 75.44 215 GLY A O 1
ATOM 1625 N N . LEU A 1 216 ? -5.321 3.456 14.959 1.00 72.00 216 LEU A N 1
ATOM 1626 C CA . LEU A 1 216 ? -5.200 4.844 15.423 1.00 72.00 216 LEU A CA 1
ATOM 1627 C C . LEU A 1 216 ? -4.646 4.917 16.847 1.00 72.00 216 LEU A C 1
ATOM 1629 O O . LEU A 1 216 ? -4.722 3.959 17.612 1.00 72.00 216 LEU A O 1
ATOM 1633 N N . THR A 1 217 ? -4.164 6.093 17.235 1.00 62.50 217 THR A N 1
ATOM 1634 C CA . THR A 1 217 ? -3.730 6.387 18.609 1.00 62.50 217 THR A CA 1
ATOM 1635 C C . THR A 1 217 ? -4.832 6.154 19.646 1.00 62.50 217 THR A C 1
ATOM 1637 O O . THR A 1 217 ? -4.561 5.616 20.713 1.00 62.50 217 THR A O 1
ATOM 1640 N N . SER A 1 218 ? -6.086 6.446 19.315 1.00 64.56 218 SER A N 1
ATOM 1641 C CA . SER A 1 218 ? -7.235 6.242 20.204 1.00 64.56 218 SER A CA 1
ATOM 1642 C C . SER A 1 218 ? -7.745 4.797 20.273 1.00 64.56 218 SER A C 1
ATOM 1644 O O . SER A 1 218 ? -8.564 4.474 21.134 1.00 64.56 218 SER A O 1
ATOM 1646 N N . GLY A 1 219 ? -7.296 3.914 19.380 1.00 67.75 219 GLY A N 1
ATOM 1647 C CA . GLY A 1 219 ? -7.892 2.592 19.207 1.00 67.75 219 GLY A CA 1
ATOM 1648 C C . GLY A 1 219 ? -7.913 2.153 17.738 1.00 67.75 219 GLY A C 1
ATOM 1649 O O . GLY A 1 219 ? -7.897 2.988 16.836 1.00 67.75 219 GLY A O 1
ATOM 1650 N N . PRO A 1 220 ? -7.938 0.839 17.454 1.00 78.00 220 PRO A N 1
ATOM 1651 C CA . PRO A 1 220 ? -8.153 0.375 16.096 1.00 78.00 220 PRO A CA 1
ATOM 1652 C C . PRO A 1 220 ? -9.556 0.796 15.643 1.00 78.00 220 PRO A C 1
ATOM 1654 O O . PRO A 1 220 ? -10.523 0.660 16.392 1.00 78.00 220 PRO A O 1
ATOM 1657 N N . ALA A 1 221 ? -9.672 1.282 14.412 1.00 80.31 221 ALA A N 1
ATOM 1658 C CA . ALA A 1 221 ? -10.936 1.682 13.802 1.00 80.31 221 ALA A CA 1
ATOM 1659 C C . ALA A 1 221 ? -11.123 0.978 12.456 1.00 80.31 221 ALA A C 1
ATOM 1661 O O . ALA A 1 221 ? -10.150 0.778 11.725 1.00 80.31 221 ALA A O 1
ATOM 1662 N N . VAL A 1 222 ? -12.364 0.600 12.139 1.00 87.25 222 VAL A N 1
ATOM 1663 C CA . VAL A 1 222 ? -12.745 0.102 10.809 1.00 87.25 222 VAL A CA 1
ATOM 1664 C C . VAL A 1 222 ? -13.480 1.199 10.063 1.00 87.25 222 VAL A C 1
ATOM 1666 O O . VAL A 1 222 ? -14.336 1.868 10.638 1.00 87.25 222 VAL A O 1
ATOM 1669 N N . PHE A 1 223 ? -13.170 1.344 8.783 1.00 87.50 223 PHE A N 1
ATOM 1670 C CA . PHE A 1 223 ? -13.831 2.270 7.877 1.00 87.50 223 PHE A CA 1
ATOM 1671 C C . PHE A 1 223 ? -14.338 1.513 6.655 1.00 87.50 223 PHE A C 1
ATOM 1673 O O . PHE A 1 223 ? -13.581 0.757 6.039 1.00 87.50 223 PHE A O 1
ATOM 1680 N N . ALA A 1 224 ? -15.600 1.726 6.281 1.00 87.88 224 ALA A N 1
ATOM 1681 C CA . ALA A 1 224 ? -16.079 1.285 4.979 1.00 87.88 224 ALA A CA 1
ATOM 1682 C C . ALA A 1 224 ? -15.492 2.191 3.887 1.00 87.88 224 ALA A C 1
ATOM 1684 O O . ALA A 1 224 ? -15.237 3.373 4.118 1.00 87.88 224 ALA A O 1
ATOM 1685 N N . TRP A 1 225 ? -15.306 1.673 2.671 1.00 87.56 225 TRP A N 1
ATOM 1686 C CA . TRP A 1 225 ? -14.721 2.468 1.581 1.00 87.56 225 TRP A CA 1
ATOM 1687 C C . TRP A 1 225 ? -15.543 3.705 1.206 1.00 87.56 225 TRP A C 1
ATOM 1689 O O . TRP A 1 225 ? -14.963 4.704 0.788 1.00 87.56 225 TRP A O 1
ATOM 1699 N N . GLY A 1 226 ? -16.868 3.658 1.378 1.00 85.62 226 GLY A N 1
ATOM 1700 C CA . GLY A 1 226 ? -17.753 4.808 1.164 1.00 85.62 226 GLY A CA 1
ATOM 1701 C C . GLY A 1 226 ? -17.578 5.926 2.198 1.00 85.62 226 GLY A C 1
ATOM 1702 O O . GLY A 1 226 ? -17.858 7.082 1.895 1.00 85.62 226 GLY A O 1
ATOM 1703 N N . ASP A 1 227 ? -17.052 5.610 3.383 1.00 88.69 227 ASP A N 1
ATOM 1704 C CA . ASP A 1 227 ? -16.831 6.588 4.451 1.00 88.69 227 ASP A CA 1
ATOM 1705 C C . ASP A 1 227 ? -15.509 7.341 4.283 1.00 88.69 227 ASP A C 1
ATOM 1707 O O . ASP A 1 227 ? -15.264 8.311 4.999 1.00 88.69 227 ASP A O 1
ATOM 1711 N N . ILE A 1 228 ? -14.638 6.906 3.368 1.00 90.62 228 ILE A N 1
ATOM 1712 C CA . ILE A 1 228 ? -13.295 7.458 3.180 1.00 90.62 228 ILE A CA 1
ATOM 1713 C C . ILE A 1 228 ? -13.276 8.343 1.938 1.00 90.62 228 ILE A C 1
ATOM 1715 O O . ILE A 1 228 ? -13.407 7.870 0.810 1.00 90.62 228 ILE A O 1
ATOM 1719 N N . ALA A 1 229 ? -13.025 9.633 2.145 1.00 91.69 229 ALA A N 1
ATOM 1720 C CA . ALA A 1 229 ? -12.822 10.580 1.059 1.00 91.69 229 ALA A CA 1
ATOM 1721 C C . ALA A 1 229 ? -11.433 10.415 0.429 1.00 91.69 229 ALA A C 1
ATOM 1723 O O . ALA A 1 229 ? -11.325 10.333 -0.794 1.00 91.69 229 ALA A O 1
ATOM 1724 N N . ARG A 1 230 ? -10.376 10.382 1.256 1.00 94.06 230 ARG A N 1
ATOM 1725 C CA . ARG A 1 230 ? -8.988 10.199 0.800 1.00 94.06 230 ARG A CA 1
ATOM 1726 C C . ARG A 1 230 ? -8.013 9.828 1.919 1.00 94.06 230 ARG A C 1
ATOM 1728 O O . ARG A 1 230 ? -8.236 10.172 3.080 1.00 94.06 230 ARG A O 1
ATOM 1735 N N . PHE A 1 231 ? -6.883 9.248 1.540 1.00 93.31 231 PHE A N 1
ATOM 1736 C CA . PHE A 1 231 ? -5.656 9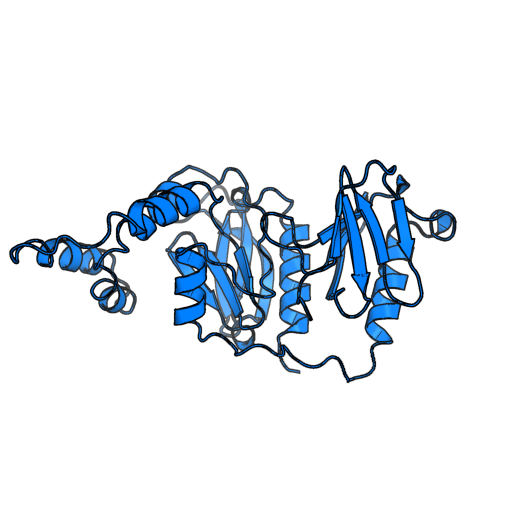.155 2.323 1.00 93.31 231 PHE A CA 1
ATOM 1737 C C . PHE A 1 231 ? -4.678 10.258 1.903 1.00 93.31 231 PHE A C 1
ATOM 1739 O O . PHE A 1 231 ? -4.583 10.599 0.725 1.00 93.31 231 PHE A O 1
ATOM 1746 N N . ALA A 1 232 ? -3.948 10.827 2.859 1.00 93.44 232 ALA A N 1
ATOM 1747 C CA . ALA A 1 232 ? -2.952 11.865 2.602 1.00 93.44 232 ALA A CA 1
ATOM 1748 C C . ALA A 1 232 ? -1.794 11.801 3.604 1.00 93.44 232 ALA A C 1
ATOM 1750 O O . ALA A 1 232 ? -1.930 11.240 4.693 1.00 93.44 232 ALA A O 1
ATOM 1751 N N . VAL A 1 233 ? -0.661 12.399 3.232 1.00 91.81 233 VAL A N 1
ATOM 1752 C CA . VAL A 1 233 ? 0.409 12.727 4.179 1.00 91.81 233 VAL A CA 1
ATOM 1753 C C . VAL A 1 233 ? 0.100 14.100 4.751 1.00 91.81 233 VAL A C 1
ATOM 1755 O O . VAL A 1 233 ? -0.008 15.067 4.000 1.00 91.81 233 VAL A O 1
ATOM 1758 N N . GLU A 1 234 ? -0.069 14.183 6.065 1.00 90.81 234 GLU A N 1
ATOM 1759 C CA . GLU A 1 234 ? -0.345 15.445 6.749 1.00 90.81 234 GLU A CA 1
ATOM 1760 C C . GLU A 1 234 ? 0.438 15.529 8.051 1.00 90.81 234 GLU A C 1
ATOM 1762 O O . GLU A 1 234 ? 0.626 14.525 8.741 1.00 90.81 234 GLU A O 1
ATOM 1767 N N . ASP A 1 235 ? 0.861 16.738 8.399 1.00 88.38 235 ASP A N 1
ATOM 1768 C CA . ASP A 1 235 ? 1.553 16.998 9.651 1.00 88.38 235 ASP A CA 1
ATOM 1769 C C . ASP A 1 235 ? 0.539 17.159 10.784 1.00 88.38 235 ASP A C 1
ATOM 1771 O O . ASP A 1 235 ? -0.245 18.108 10.814 1.00 88.38 235 ASP A O 1
ATOM 1775 N N . HIS A 1 236 ? 0.565 16.225 11.733 1.00 80.75 236 HIS A N 1
ATOM 1776 C CA . HIS A 1 236 ? -0.301 16.236 12.911 1.00 80.75 236 HIS A CA 1
ATOM 1777 C C . HIS A 1 236 ? 0.541 16.229 14.183 1.00 80.75 236 HIS A C 1
ATOM 1779 O O . HIS A 1 236 ? 1.624 15.639 14.240 1.00 80.75 236 HIS A O 1
ATOM 1785 N N . ALA A 1 237 ? 0.050 16.893 15.227 1.00 71.38 237 ALA A N 1
ATOM 1786 C CA . ALA A 1 237 ? 0.661 16.781 16.542 1.00 71.38 237 ALA A CA 1
ATOM 1787 C C . ALA A 1 237 ? 0.309 15.409 17.151 1.00 71.38 237 ALA A C 1
ATOM 1789 O O . ALA A 1 237 ? -0.813 14.932 16.964 1.00 71.38 237 ALA A O 1
ATOM 1790 N N . PRO A 1 238 ? 1.231 14.753 17.877 1.00 66.75 238 PRO A N 1
ATOM 1791 C CA . PRO A 1 238 ? 0.894 13.529 18.592 1.00 66.75 238 PRO A CA 1
ATOM 1792 C C . PRO A 1 238 ? -0.181 13.806 19.653 1.00 66.75 238 PRO A C 1
ATOM 1794 O O . PRO A 1 238 ? -0.190 14.876 20.264 1.00 66.75 238 PRO A O 1
ATOM 1797 N N . GLU A 1 239 ? -1.067 12.836 19.899 1.00 64.19 239 GLU A N 1
ATOM 1798 C CA . GLU A 1 239 ? -2.146 12.980 20.886 1.00 64.19 239 GLU A CA 1
ATOM 1799 C C . GLU A 1 239 ? -1.627 13.486 22.243 1.00 64.19 239 GLU A C 1
ATOM 1801 O O . GLU A 1 239 ? -0.633 12.996 22.787 1.00 64.19 239 GLU A O 1
ATOM 1806 N N . GLY A 1 240 ? -2.307 14.498 22.788 1.00 62.84 240 GLY A N 1
ATOM 1807 C CA . GLY A 1 240 ? -1.963 15.105 24.076 1.00 62.84 240 GLY A CA 1
ATOM 1808 C C . GLY A 1 240 ? -0.762 16.058 24.050 1.00 62.84 240 GLY A C 1
ATOM 1809 O O . GLY A 1 240 ? -0.337 16.516 25.111 1.00 62.84 240 GLY A O 1
ATOM 1810 N N . ARG A 1 241 ? -0.200 16.383 22.877 1.00 64.12 241 ARG A N 1
ATOM 1811 C CA . ARG A 1 241 ? 0.861 17.392 22.722 1.00 64.12 241 ARG A CA 1
ATOM 1812 C C . ARG A 1 241 ? 0.535 18.334 21.569 1.00 64.12 241 ARG A C 1
ATOM 1814 O O . ARG A 1 241 ? -0.009 17.914 20.561 1.00 64.12 241 ARG A O 1
ATOM 1821 N N . ALA A 1 242 ? 0.917 19.602 21.694 1.00 70.06 242 ALA A N 1
ATOM 1822 C CA . ALA A 1 242 ? 0.750 20.586 20.620 1.00 70.06 242 ALA A CA 1
ATOM 1823 C C . ALA A 1 242 ? 1.913 20.581 19.603 1.00 70.06 242 ALA A C 1
ATOM 1825 O O . ALA A 1 242 ? 1.795 21.158 18.529 1.00 70.06 242 ALA A O 1
ATOM 1826 N N . SER A 1 243 ? 3.059 19.983 19.953 1.00 65.56 243 SER A N 1
ATOM 1827 C CA . SER A 1 243 ? 4.313 20.062 19.191 1.00 65.56 243 SER A CA 1
ATOM 1828 C C . SER A 1 243 ? 5.322 18.994 19.672 1.00 65.56 243 SER A C 1
ATOM 1830 O O . SER A 1 243 ? 5.225 18.564 20.831 1.00 65.56 243 SER A O 1
ATOM 1832 N N . PRO A 1 244 ? 6.296 18.561 18.842 1.00 76.44 244 PRO A N 1
ATOM 1833 C CA . PRO A 1 244 ? 6.451 18.876 17.416 1.00 76.44 244 PRO A CA 1
ATOM 1834 C C . PRO A 1 244 ? 5.427 18.147 16.546 1.00 76.44 244 PRO A C 1
ATOM 1836 O O . PRO A 1 244 ? 5.008 17.034 16.872 1.00 76.44 244 PRO A O 1
ATOM 1839 N N . LEU A 1 245 ? 5.048 18.786 15.437 1.00 83.25 245 LEU A N 1
ATOM 1840 C CA . LEU A 1 245 ? 4.271 18.144 14.380 1.00 83.25 245 LEU A CA 1
ATOM 1841 C C . LEU A 1 245 ? 5.086 17.009 13.754 1.00 83.25 245 LEU A C 1
ATOM 1843 O O . LEU A 1 245 ? 6.314 17.094 13.651 1.00 83.25 245 LEU A O 1
ATOM 1847 N N . ARG A 1 246 ? 4.400 15.939 13.362 1.00 83.12 246 ARG A N 1
ATOM 1848 C CA . ARG A 1 246 ? 4.992 14.780 12.697 1.00 83.12 246 ARG A CA 1
ATOM 1849 C C . ARG A 1 246 ? 4.181 14.432 11.466 1.00 83.12 246 ARG A C 1
ATOM 1851 O O . ARG A 1 246 ? 2.956 14.521 11.496 1.00 83.12 246 ARG A O 1
ATOM 1858 N N . ALA A 1 247 ? 4.872 13.959 10.435 1.00 87.38 247 ALA A N 1
ATOM 1859 C CA . ALA A 1 247 ? 4.219 13.413 9.263 1.00 87.38 247 ALA A CA 1
ATOM 1860 C C . ALA A 1 247 ? 3.419 12.165 9.663 1.00 87.38 247 ALA A C 1
ATOM 1862 O O . ALA A 1 247 ? 3.967 11.185 10.180 1.00 87.38 247 ALA A O 1
ATOM 1863 N N . CYS A 1 248 ? 2.117 12.213 9.418 1.00 88.62 248 CYS A N 1
ATOM 1864 C CA . CYS A 1 248 ? 1.164 11.163 9.732 1.00 88.62 248 CYS A CA 1
ATOM 1865 C C . CYS A 1 248 ? 0.444 10.715 8.458 1.00 88.62 248 CYS A C 1
ATOM 1867 O O . CYS A 1 248 ? 0.220 11.497 7.531 1.00 88.62 248 CYS A O 1
ATOM 1869 N N . LEU A 1 249 ? 0.028 9.451 8.439 1.00 90.56 249 LEU A N 1
ATOM 1870 C CA . LEU A 1 249 ? -1.006 8.993 7.524 1.00 90.56 249 LEU A CA 1
ATOM 1871 C C . LEU A 1 249 ? -2.344 9.556 8.009 1.00 90.56 249 LEU A C 1
ATOM 1873 O O . LEU A 1 249 ? -2.834 9.161 9.067 1.00 90.56 249 LEU A O 1
ATOM 1877 N N . ALA A 1 250 ? -2.929 10.470 7.242 1.00 91.44 250 ALA A N 1
ATOM 1878 C CA . ALA A 1 250 ? -4.249 11.023 7.494 1.00 91.44 250 ALA A CA 1
ATOM 1879 C C . ALA A 1 250 ? -5.302 10.294 6.654 1.00 91.44 250 ALA A C 1
ATOM 1881 O O . ALA A 1 250 ? -5.195 10.214 5.431 1.00 91.44 250 ALA A O 1
ATOM 1882 N N . VAL A 1 251 ? -6.340 9.795 7.318 1.00 91.50 251 VAL A N 1
ATOM 1883 C CA . VAL A 1 251 ? -7.553 9.242 6.716 1.00 91.50 251 VAL A CA 1
ATOM 1884 C C . VAL A 1 251 ? -8.636 10.301 6.835 1.00 91.50 251 VAL A C 1
ATOM 1886 O O . VAL A 1 251 ? -9.164 10.549 7.921 1.00 91.50 251 VAL A O 1
ATOM 1889 N N . ARG A 1 252 ? -8.951 10.955 5.718 1.00 92.19 252 ARG A N 1
ATOM 1890 C CA . ARG A 1 252 ? -10.053 11.911 5.652 1.00 92.19 252 ARG A CA 1
ATOM 1891 C C . ARG A 1 252 ? -11.336 11.174 5.341 1.00 92.19 252 ARG A C 1
ATOM 1893 O O . ARG A 1 252 ? -11.450 10.531 4.296 1.00 92.19 252 ARG A O 1
ATOM 1900 N N . LYS A 1 253 ? -12.303 11.300 6.234 1.00 91.44 253 LYS A N 1
ATOM 1901 C CA . LYS A 1 253 ? -13.633 10.738 6.055 1.00 91.44 253 LYS A CA 1
ATOM 1902 C C . LYS A 1 253 ? -14.490 11.626 5.153 1.00 91.44 253 LYS A C 1
ATOM 1904 O O . LYS A 1 253 ? -14.239 12.823 5.019 1.00 91.44 253 LYS A O 1
ATOM 1909 N N . ALA A 1 254 ? -15.533 11.050 4.565 1.00 89.12 254 ALA A N 1
ATOM 1910 C CA . ALA A 1 254 ? -16.513 11.757 3.741 1.00 89.12 254 ALA A CA 1
ATOM 1911 C C . ALA A 1 254 ? -17.261 12.860 4.516 1.00 89.12 254 ALA A C 1
ATOM 1913 O O . ALA A 1 254 ? -17.653 13.865 3.933 1.00 89.12 254 ALA A O 1
ATOM 1914 N N . ASN A 1 255 ? -17.397 12.711 5.838 1.00 88.75 255 ASN A N 1
ATOM 1915 C CA . ASN A 1 255 ? -17.989 13.714 6.730 1.00 88.75 255 ASN A CA 1
ATOM 1916 C C . ASN A 1 255 ? -17.028 14.865 7.110 1.00 88.75 255 ASN A C 1
ATOM 1918 O O . ASN A 1 255 ? -17.411 15.746 7.874 1.00 88.75 255 ASN A O 1
ATOM 1922 N N . GLY A 1 256 ? -15.786 14.861 6.609 1.00 87.06 256 GLY A N 1
ATOM 1923 C CA . GLY A 1 256 ? -14.770 15.878 6.891 1.00 87.06 256 GLY A CA 1
ATOM 1924 C C . GLY A 1 256 ? -13.894 15.609 8.119 1.00 87.06 256 GLY A C 1
ATOM 1925 O O . GLY A 1 256 ? -12.894 16.305 8.301 1.00 87.06 256 GLY A O 1
ATOM 1926 N N . GLU A 1 257 ? -14.202 14.594 8.932 1.00 87.88 257 GLU A N 1
ATOM 1927 C CA . GLU A 1 257 ? -13.344 14.190 10.050 1.00 87.88 257 GLU A CA 1
ATOM 1928 C C . GLU A 1 257 ? -12.007 13.628 9.556 1.00 87.88 257 GLU A C 1
ATOM 1930 O O . GLU A 1 257 ? -11.921 12.983 8.506 1.00 87.88 257 GLU A O 1
ATOM 1935 N N . VAL A 1 258 ? -10.956 13.830 10.351 1.00 87.25 258 VAL A N 1
ATOM 1936 C CA . VAL A 1 258 ? -9.615 13.318 10.060 1.00 87.25 258 VAL A CA 1
ATOM 1937 C C . VAL A 1 258 ? -9.184 12.384 11.178 1.00 87.25 258 VAL A C 1
ATOM 1939 O O . VAL A 1 258 ? -9.123 12.778 12.339 1.00 87.25 258 VAL A O 1
ATOM 1942 N N . ALA A 1 259 ? -8.873 11.145 10.814 1.00 85.88 259 ALA A N 1
ATOM 1943 C CA . ALA A 1 259 ? -8.187 10.205 11.685 1.00 85.88 259 ALA A CA 1
ATOM 1944 C C . ALA A 1 259 ? -6.716 10.136 11.264 1.00 85.88 259 ALA A C 1
ATOM 1946 O O . ALA A 1 259 ? -6.430 10.033 10.072 1.00 85.88 259 ALA A O 1
ATOM 1947 N N . SER A 1 260 ? -5.781 10.208 12.208 1.00 84.75 260 SER A N 1
ATOM 1948 C CA . SER A 1 260 ? -4.348 10.241 11.904 1.00 84.75 260 SER A CA 1
ATOM 1949 C C . SER A 1 260 ? -3.589 9.096 12.568 1.00 84.75 260 SER A C 1
ATOM 1951 O O . SER A 1 260 ? -3.961 8.585 13.626 1.00 84.75 260 SER A O 1
ATOM 1953 N N . LEU A 1 261 ? -2.514 8.673 11.906 1.00 83.31 261 LEU A N 1
ATOM 1954 C CA . LEU A 1 261 ? -1.614 7.625 12.360 1.00 83.31 261 LEU A CA 1
ATOM 1955 C C . LEU A 1 261 ? -0.160 8.053 12.141 1.00 83.31 261 LEU A C 1
ATOM 1957 O O . LEU A 1 261 ? 0.224 8.348 11.011 1.00 83.31 261 LEU A O 1
ATOM 1961 N N . ASP A 1 262 ? 0.646 8.067 13.208 1.00 81.25 262 ASP A N 1
ATOM 1962 C CA . ASP A 1 262 ? 2.058 8.489 13.158 1.00 81.25 262 ASP A CA 1
ATOM 1963 C C . ASP A 1 262 ? 2.846 7.674 12.113 1.00 81.25 262 ASP A C 1
ATOM 1965 O O . ASP A 1 262 ? 2.822 6.440 12.113 1.00 81.25 262 ASP A O 1
ATOM 1969 N N . GLY A 1 263 ? 3.563 8.363 11.221 1.00 79.25 263 GLY A N 1
ATOM 1970 C CA . GLY A 1 263 ? 4.367 7.734 10.178 1.00 79.25 263 GLY A CA 1
ATOM 1971 C C . GLY A 1 263 ? 5.424 6.762 10.700 1.00 79.25 263 GLY A C 1
ATOM 1972 O O . GLY A 1 263 ? 5.761 5.803 10.009 1.00 79.25 263 GLY A O 1
ATOM 1973 N N . ALA A 1 264 ? 5.888 6.932 11.942 1.00 77.12 264 ALA A N 1
ATOM 1974 C CA . ALA A 1 264 ? 6.842 6.029 12.587 1.00 77.12 264 ALA A CA 1
ATOM 1975 C C . ALA A 1 264 ? 6.318 4.587 12.757 1.00 77.12 264 ALA A C 1
ATOM 1977 O O . ALA A 1 264 ? 7.097 3.673 13.052 1.00 77.12 264 ALA A O 1
ATOM 1978 N N . TRP A 1 265 ? 5.011 4.358 12.586 1.00 75.94 265 TRP A N 1
ATOM 1979 C CA . TRP A 1 265 ? 4.417 3.020 12.568 1.00 75.94 265 TRP A CA 1
ATOM 1980 C C . TRP A 1 265 ? 4.691 2.234 11.289 1.00 75.94 265 TRP A C 1
ATOM 1982 O O . TRP A 1 265 ? 4.519 1.015 11.296 1.00 75.94 265 TRP A O 1
ATOM 1992 N N . PHE A 1 266 ? 5.126 2.878 10.210 1.00 80.81 266 PHE A N 1
ATOM 1993 C CA . PHE A 1 266 ? 5.388 2.217 8.936 1.00 80.81 266 PHE A CA 1
ATOM 1994 C C . PHE A 1 266 ? 6.875 1.926 8.763 1.00 80.81 266 PHE A C 1
ATOM 1996 O O . PHE A 1 266 ? 7.734 2.685 9.209 1.00 80.81 266 PHE A O 1
ATOM 2003 N N . ALA A 1 267 ? 7.184 0.785 8.146 1.00 79.06 267 ALA A N 1
ATOM 2004 C CA . ALA A 1 267 ? 8.559 0.467 7.759 1.00 79.06 267 ALA A CA 1
ATOM 2005 C C . ALA A 1 267 ? 8.981 1.210 6.480 1.00 79.06 267 ALA A C 1
ATOM 2007 O O . ALA A 1 267 ? 10.170 1.353 6.220 1.00 79.06 267 ALA A O 1
ATOM 2008 N N . GLU A 1 268 ? 8.000 1.681 5.712 1.00 83.75 268 GLU A N 1
ATOM 2009 C CA . GLU A 1 268 ? 8.174 2.303 4.405 1.00 83.75 268 GLU A CA 1
ATOM 2010 C C . GLU A 1 268 ? 7.766 3.781 4.414 1.00 83.75 268 GLU A C 1
ATOM 2012 O O . GLU A 1 268 ? 6.991 4.199 5.282 1.00 83.75 268 GLU A O 1
ATOM 2017 N N . PRO A 1 269 ? 8.227 4.581 3.434 1.00 84.50 269 PRO A N 1
ATOM 2018 C CA . PRO A 1 269 ? 7.864 5.989 3.327 1.00 84.50 269 PRO A CA 1
ATOM 2019 C C . PRO A 1 269 ? 6.348 6.205 3.220 1.00 84.50 269 PRO A C 1
ATOM 2021 O O . PRO A 1 269 ? 5.671 5.564 2.415 1.00 84.50 269 PRO A O 1
ATOM 2024 N N . LEU A 1 270 ? 5.823 7.186 3.960 1.00 88.06 270 LEU A N 1
ATOM 2025 C CA . LEU A 1 270 ? 4.401 7.552 3.929 1.00 88.06 270 LEU A CA 1
ATOM 2026 C C . LEU A 1 270 ? 3.825 7.805 2.522 1.00 88.06 270 LEU A C 1
ATOM 2028 O O . LEU A 1 270 ? 2.702 7.360 2.287 1.00 88.06 270 LEU A O 1
ATOM 2032 N N . PRO A 1 271 ? 4.544 8.437 1.569 1.00 88.06 271 PRO A N 1
ATOM 2033 C CA . PRO A 1 271 ? 4.036 8.597 0.206 1.00 88.06 271 PRO A CA 1
ATOM 2034 C C . PRO A 1 271 ? 3.685 7.268 -0.478 1.00 88.06 271 PRO A C 1
ATOM 2036 O O . PRO A 1 271 ? 2.659 7.180 -1.148 1.00 88.06 271 PRO A O 1
ATOM 2039 N N . LEU A 1 272 ? 4.479 6.212 -0.254 1.00 86.31 272 LEU A N 1
ATOM 2040 C CA . LEU A 1 272 ? 4.169 4.875 -0.767 1.00 86.31 272 LEU A CA 1
ATOM 2041 C C . LEU A 1 272 ? 2.897 4.327 -0.116 1.00 86.31 272 LEU A C 1
ATOM 2043 O O . LEU A 1 272 ? 2.014 3.825 -0.809 1.00 86.31 272 LEU A O 1
ATOM 2047 N N . ILE A 1 273 ? 2.782 4.453 1.208 1.00 89.88 273 ILE A N 1
ATOM 2048 C CA . ILE A 1 273 ? 1.620 3.956 1.954 1.00 89.88 273 ILE A CA 1
ATOM 2049 C C . ILE A 1 273 ? 0.331 4.641 1.494 1.00 89.88 273 ILE A C 1
ATOM 2051 O O . ILE A 1 273 ? -0.676 3.968 1.274 1.00 89.88 273 ILE A O 1
ATOM 2055 N N . VAL A 1 274 ? 0.372 5.961 1.290 1.00 90.50 274 VAL A N 1
ATOM 2056 C CA . VAL A 1 274 ? -0.753 6.737 0.754 1.00 90.50 274 VAL A CA 1
ATOM 2057 C C . VAL A 1 274 ? -1.104 6.287 -0.660 1.00 90.50 274 VAL A C 1
ATOM 2059 O O . VAL A 1 274 ? -2.275 6.031 -0.926 1.00 90.50 274 VAL A O 1
ATOM 2062 N N . ALA A 1 275 ? -0.118 6.121 -1.546 1.00 86.00 275 ALA A N 1
ATOM 2063 C CA . ALA A 1 275 ? -0.364 5.677 -2.917 1.00 86.00 275 ALA A CA 1
ATOM 2064 C C . ALA A 1 275 ? -1.032 4.290 -2.968 1.00 86.00 275 ALA A C 1
ATOM 2066 O O . ALA A 1 275 ? -1.960 4.072 -3.747 1.00 86.00 275 ALA A O 1
ATOM 2067 N N . VAL A 1 276 ? -0.607 3.366 -2.099 1.00 86.62 276 VAL A N 1
ATOM 2068 C CA . VAL A 1 276 ? -1.213 2.031 -1.966 1.00 86.62 276 VAL A CA 1
ATOM 2069 C C . VAL A 1 276 ? -2.650 2.131 -1.459 1.00 86.62 276 VAL A C 1
ATOM 2071 O O . VAL A 1 276 ? -3.550 1.518 -2.037 1.00 86.62 276 VAL A O 1
ATOM 2074 N N . ALA A 1 277 ? -2.876 2.908 -0.396 1.00 89.31 277 ALA A N 1
ATOM 2075 C CA . ALA A 1 277 ? -4.192 3.073 0.208 1.00 89.31 277 ALA A CA 1
ATOM 2076 C C . ALA A 1 277 ? -5.189 3.745 -0.750 1.00 89.31 277 ALA A C 1
ATOM 2078 O O . ALA A 1 277 ? -6.318 3.275 -0.876 1.00 89.31 277 ALA A O 1
ATOM 2079 N N . GLU A 1 278 ? -4.765 4.777 -1.484 1.00 89.69 278 GLU A N 1
ATOM 2080 C CA . GLU A 1 278 ? -5.588 5.448 -2.496 1.00 89.69 278 GLU A CA 1
ATOM 2081 C C . GLU A 1 278 ? -5.901 4.542 -3.687 1.00 89.69 278 GLU A C 1
ATOM 2083 O O . GLU A 1 278 ? -7.062 4.446 -4.084 1.00 89.69 278 GLU A O 1
ATOM 2088 N N . ALA A 1 279 ? -4.911 3.828 -4.233 1.00 83.81 279 ALA A N 1
ATOM 2089 C CA . ALA A 1 279 ? -5.148 2.893 -5.334 1.00 83.81 279 ALA A CA 1
ATOM 2090 C C . ALA A 1 279 ? -6.161 1.810 -4.935 1.00 83.81 279 ALA A C 1
ATOM 2092 O O . ALA A 1 279 ? -7.062 1.462 -5.704 1.00 83.81 279 ALA A O 1
ATOM 2093 N N . TYR A 1 280 ? -6.049 1.308 -3.705 1.00 84.12 280 TYR A N 1
ATOM 2094 C CA . TYR A 1 280 ? -6.962 0.303 -3.189 1.00 84.12 280 TYR A CA 1
ATOM 2095 C C . TYR A 1 280 ? -8.362 0.862 -2.903 1.00 84.12 280 TYR A C 1
ATOM 2097 O O . TYR A 1 280 ? -9.354 0.214 -3.241 1.00 84.12 280 TYR A O 1
ATOM 2105 N N . ARG A 1 281 ? -8.463 2.078 -2.352 1.00 87.44 281 ARG A N 1
ATOM 2106 C CA . ARG A 1 281 ? -9.735 2.791 -2.169 1.00 87.44 281 ARG A CA 1
ATOM 2107 C C . ARG A 1 281 ? -10.448 2.974 -3.504 1.00 87.44 281 ARG A C 1
ATOM 2109 O O . ARG A 1 281 ? -11.569 2.512 -3.655 1.00 87.44 281 ARG A O 1
ATOM 2116 N N . LEU A 1 282 ? -9.776 3.553 -4.501 1.00 83.75 282 LEU A N 1
ATOM 2117 C CA . LEU A 1 282 ? -10.343 3.807 -5.832 1.00 83.75 282 LEU A CA 1
ATOM 2118 C C . LEU A 1 282 ? -10.844 2.537 -6.530 1.00 83.75 282 LEU A C 1
ATOM 2120 O O . LEU A 1 282 ? -11.794 2.602 -7.306 1.00 83.75 282 LEU A O 1
ATOM 2124 N N . ARG A 1 283 ? -10.220 1.386 -6.259 1.00 77.56 283 ARG A N 1
ATOM 2125 C CA . ARG A 1 283 ? -10.667 0.086 -6.772 1.00 77.56 283 ARG A CA 1
ATOM 2126 C C . ARG A 1 283 ? -11.956 -0.410 -6.111 1.00 77.56 283 ARG A C 1
ATOM 2128 O O . ARG A 1 283 ? -12.726 -1.100 -6.773 1.00 77.56 283 ARG A O 1
ATOM 2135 N N . ASN A 1 284 ? -12.154 -0.125 -4.825 1.00 77.62 284 ASN A N 1
ATOM 2136 C CA . ASN A 1 284 ? -13.240 -0.697 -4.022 1.00 77.62 284 ASN A CA 1
ATOM 2137 C C . ASN A 1 284 ? -14.364 0.302 -3.697 1.00 77.62 284 ASN A C 1
ATOM 2139 O O . ASN A 1 284 ? -15.407 -0.105 -3.191 1.00 77.62 284 ASN A O 1
ATOM 2143 N N . THR A 1 285 ? -14.197 1.590 -4.003 1.00 75.12 285 THR A N 1
ATOM 2144 C CA . THR A 1 285 ? -15.287 2.568 -3.966 1.00 75.12 285 THR A CA 1
ATOM 2145 C C . THR A 1 285 ? -16.164 2.386 -5.215 1.00 75.12 285 THR A C 1
ATOM 2147 O O . THR A 1 285 ? -15.664 2.569 -6.329 1.00 75.12 285 THR A O 1
ATOM 2150 N N . PRO A 1 286 ? -17.455 2.025 -5.075 1.00 62.03 286 PRO A N 1
ATOM 2151 C CA . PRO A 1 286 ? -18.373 1.977 -6.210 1.00 62.03 286 PRO A CA 1
ATOM 2152 C C . PRO A 1 286 ? -18.493 3.372 -6.845 1.00 62.03 286 PRO A C 1
ATOM 2154 O O . PRO A 1 286 ? -18.598 4.367 -6.126 1.00 62.03 286 PRO A O 1
ATOM 2157 N N . ARG A 1 287 ? -18.415 3.434 -8.180 1.00 55.03 287 ARG A N 1
ATOM 2158 C CA . ARG A 1 287 ? -18.632 4.663 -8.962 1.00 55.03 287 ARG A CA 1
ATOM 2159 C C . ARG A 1 287 ? -20.112 4.961 -9.129 1.00 55.03 287 ARG A C 1
ATOM 2161 O O . ARG A 1 287 ? -20.871 3.983 -9.310 1.00 55.03 287 ARG A O 1
#

Radius of gyration: 21.15 Å; Cα contacts (8 Å, |Δi|>4): 462; chains: 1; bounding box: 40×47×65 Å

Mean predicted aligned error: 13.16 Å

Sequence (287 aa):
MSDWVDEDVTSDARSLRLDAKGLDASTGDRRIRATWEQVFGIALVPEDAPRQAFVLVPRRPPQPPWIEILPKDLPEELREEGLEGLARRVRERMAQRGYRSGGPTRPLLDPATLMQRVLAREEVPGALEVPVGAGPGGWWRRFLDVFAAGSAGGLAGLYAGAFSGNPMIALGVAAAGATVGASVPVALSSSFESLRARRRRPRVLVLAPDGCVVGLTSGPAVFAWGDIARFAVEDHAPEGRASPLRACLAVRKANGEVASLDGAWFAEPLPLIVAVAEAYRLRNTPR